Protein AF-D7CQ05-F1 (afdb_monomer_lite)

Radius of gyration: 18.27 Å; chains: 1; bounding box: 46×45×47 Å

Sequence (241 aa):
MRRFGIVLLTTLALLMLLPGAAWAWVDVKEATQGAVLAAAQDGLKVYFVPGARATVSVPQVVSAWSRLPEDIRDKLEGPVSVYLARDDGSLVVDSSVSASVRLQVLGVCSGADTVVLYPGAGVQTFLHELGHMLDHRYGRATSREFLLALVRDKPALSTEPGYVAAAVSYLSGFAPDAGGGDVQVFFSRVMKEEFADAFALYAADRAGIVEALPSTWEEVRAKYAARFEYFDSLFSVGSNS

pLDDT: mean 71.1, std 21.39, range [26.33, 97.25]

Organism: Syntrophothermus lipocalidus (strain DSM 12680 / TGB-C1) (NCBI:txid643648)

Structure (mmCIF, N/CA/C/O backbone):
data_AF-D7CQ05-F1
#
_entry.id   AF-D7CQ05-F1
#
loop_
_atom_site.group_PDB
_atom_site.id
_atom_site.type_symbol
_atom_site.label_atom_id
_atom_site.label_alt_id
_atom_site.label_comp_id
_atom_site.label_asym_id
_atom_site.label_entity_id
_atom_site.label_seq_id
_atom_site.pdbx_PDB_ins_code
_atom_site.Cartn_x
_atom_site.Cartn_y
_atom_site.Cartn_z
_atom_site.occupancy
_atom_site.B_iso_or_equiv
_atom_site.auth_seq_id
_atom_site.auth_comp_id
_atom_site.auth_asym_id
_atom_site.auth_atom_id
_atom_site.pdbx_PDB_model_num
ATOM 1 N N . MET A 1 1 ? 17.134 27.164 1.994 1.00 31.45 1 MET A N 1
ATOM 2 C CA . MET A 1 1 ? 16.814 26.089 2.958 1.00 31.45 1 MET A CA 1
ATOM 3 C C . MET A 1 1 ? 16.459 24.836 2.161 1.00 31.45 1 MET A C 1
ATOM 5 O O . MET A 1 1 ? 15.396 24.795 1.567 1.00 31.45 1 MET A O 1
ATOM 9 N N . ARG A 1 2 ? 17.392 23.887 2.015 1.00 33.22 2 ARG A N 1
ATOM 10 C CA . ARG A 1 2 ? 17.263 22.686 1.161 1.00 33.22 2 ARG A CA 1
ATOM 11 C C . ARG A 1 2 ? 17.851 21.482 1.900 1.00 33.22 2 ARG A C 1
ATOM 13 O O . ARG A 1 2 ? 19.032 21.224 1.716 1.00 33.22 2 ARG A O 1
ATOM 20 N N . ARG A 1 3 ? 17.100 20.802 2.774 1.00 29.61 3 ARG A N 1
ATOM 21 C CA . ARG A 1 3 ? 17.542 19.552 3.436 1.00 29.61 3 ARG A CA 1
ATOM 22 C C . ARG A 1 3 ? 16.363 18.723 3.967 1.00 29.61 3 ARG A C 1
ATOM 24 O O . ARG A 1 3 ? 16.255 18.590 5.170 1.00 29.61 3 ARG A O 1
ATOM 31 N N . PHE A 1 4 ? 15.485 18.188 3.113 1.00 29.88 4 PHE A N 1
ATOM 32 C CA . PHE A 1 4 ? 14.541 17.126 3.538 1.00 29.88 4 PHE A CA 1
ATOM 33 C C . PHE A 1 4 ? 14.175 16.092 2.448 1.00 29.88 4 PHE A C 1
ATOM 35 O O . PHE A 1 4 ? 13.444 15.157 2.732 1.00 29.88 4 PHE A O 1
ATOM 42 N N . GLY A 1 5 ? 14.723 16.180 1.227 1.00 26.33 5 GLY A N 1
ATOM 43 C CA . GLY A 1 5 ? 14.359 15.281 0.113 1.00 26.33 5 GLY A CA 1
ATOM 44 C C . GLY A 1 5 ? 15.294 14.089 -0.150 1.00 26.33 5 GLY A C 1
ATOM 45 O O . GLY A 1 5 ? 15.112 13.398 -1.140 1.00 26.33 5 GLY A O 1
ATOM 46 N N . ILE A 1 6 ? 16.316 13.854 0.682 1.00 29.22 6 ILE A N 1
ATOM 47 C CA . ILE A 1 6 ? 17.357 12.825 0.449 1.00 29.22 6 ILE A CA 1
ATOM 48 C C . ILE A 1 6 ? 17.549 11.988 1.719 1.00 29.22 6 ILE A C 1
ATOM 50 O O . ILE A 1 6 ? 18.654 11.872 2.240 1.00 29.22 6 ILE A O 1
ATOM 54 N N . VAL A 1 7 ? 16.455 11.486 2.289 1.00 28.36 7 VAL A N 1
ATOM 55 C CA . VAL A 1 7 ? 16.529 10.559 3.433 1.00 28.36 7 VAL A CA 1
ATOM 56 C C . VAL A 1 7 ? 16.035 9.170 3.032 1.00 28.36 7 VAL A C 1
ATOM 58 O O . VAL A 1 7 ? 16.641 8.186 3.427 1.00 28.36 7 VAL A O 1
ATOM 61 N N . LEU A 1 8 ? 15.037 9.050 2.151 1.00 33.88 8 LEU A N 1
ATOM 62 C CA . LEU A 1 8 ? 14.507 7.732 1.775 1.00 33.88 8 LEU A CA 1
ATOM 63 C C . LEU A 1 8 ? 15.468 6.909 0.886 1.00 33.88 8 LEU A C 1
ATOM 65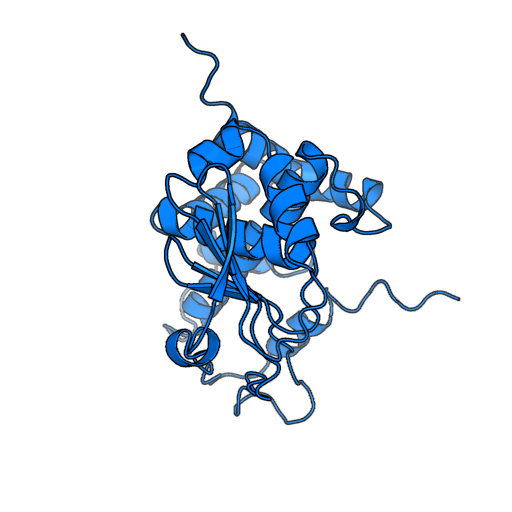 O O . LEU A 1 8 ? 15.568 5.698 1.039 1.00 33.88 8 LEU A O 1
ATOM 69 N N . LEU A 1 9 ? 16.244 7.565 0.012 1.00 30.50 9 LEU A N 1
ATOM 70 C CA . LEU A 1 9 ? 17.183 6.899 -0.911 1.00 30.50 9 LEU A CA 1
ATOM 71 C C . LEU A 1 9 ? 18.548 6.553 -0.285 1.00 30.50 9 LEU A C 1
ATOM 73 O O . LEU A 1 9 ? 19.247 5.670 -0.775 1.00 30.50 9 LEU A O 1
ATOM 77 N N . THR A 1 10 ? 18.942 7.227 0.796 1.00 31.38 10 THR A N 1
ATOM 78 C CA . THR A 1 10 ? 20.250 7.059 1.456 1.00 31.38 10 THR A CA 1
ATOM 79 C C . THR A 1 10 ? 20.216 6.065 2.611 1.00 31.38 10 THR A C 1
ATOM 81 O O . THR A 1 10 ? 21.222 5.397 2.844 1.00 31.38 10 THR A O 1
ATOM 84 N N . THR A 1 11 ? 19.083 5.899 3.301 1.00 36.53 11 THR A N 1
ATOM 85 C CA . THR A 1 11 ? 18.985 4.961 4.435 1.00 36.53 11 THR A CA 1
ATOM 86 C C . THR A 1 11 ? 19.146 3.506 4.000 1.00 36.53 11 THR A C 1
ATOM 88 O O . THR A 1 11 ? 19.738 2.707 4.720 1.00 36.53 11 THR A O 1
ATOM 91 N N . LEU A 1 12 ? 18.709 3.166 2.788 1.00 38.41 12 LEU A N 1
ATOM 92 C CA . LEU A 1 12 ? 18.838 1.807 2.274 1.00 38.41 12 LEU A CA 1
ATOM 93 C C . LEU A 1 12 ? 20.284 1.498 1.832 1.00 38.41 12 LEU A C 1
ATOM 95 O O . LEU A 1 12 ? 20.750 0.376 2.005 1.00 38.41 12 LEU A O 1
ATOM 99 N N . ALA A 1 13 ? 21.034 2.487 1.315 1.00 34.72 13 ALA A N 1
ATOM 100 C CA . ALA A 1 13 ? 22.416 2.287 0.842 1.00 34.72 13 ALA A CA 1
ATOM 101 C C . ALA A 1 13 ? 23.395 1.908 1.970 1.00 34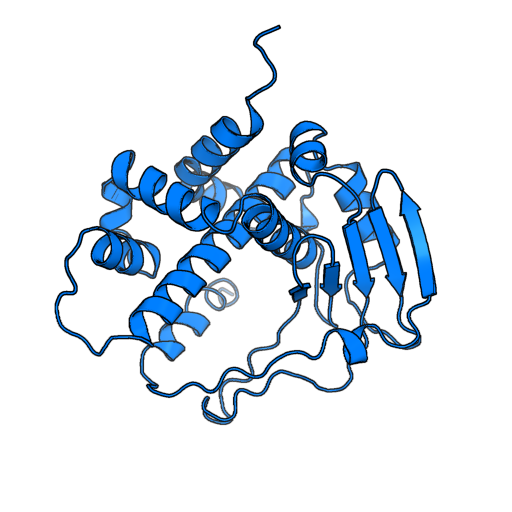.72 13 ALA A C 1
ATOM 103 O O . ALA A 1 13 ? 24.451 1.335 1.709 1.00 34.72 13 ALA A O 1
ATOM 104 N N . LEU A 1 14 ? 23.034 2.176 3.229 1.00 35.06 14 LEU A N 1
ATOM 105 C CA . LEU A 1 14 ? 23.842 1.821 4.396 1.00 35.06 14 LEU A CA 1
ATOM 106 C C . LEU A 1 14 ? 23.707 0.342 4.818 1.00 35.06 14 LEU A C 1
ATOM 108 O O . LEU A 1 14 ? 24.555 -0.149 5.558 1.00 35.06 14 LEU A O 1
ATOM 112 N N . LEU A 1 15 ? 22.693 -0.384 4.325 1.00 39.34 15 LEU A N 1
ATOM 113 C CA . LEU A 1 15 ? 22.514 -1.829 4.557 1.00 39.34 15 LEU A CA 1
ATOM 114 C C . LEU A 1 15 ? 23.465 -2.699 3.714 1.00 39.34 15 LEU A C 1
ATOM 116 O O . LEU A 1 15 ? 23.542 -3.906 3.923 1.00 39.34 15 LEU A O 1
ATOM 120 N N . MET A 1 16 ? 24.220 -2.101 2.785 1.00 39.62 16 MET A N 1
ATOM 121 C CA . MET A 1 16 ? 25.076 -2.801 1.816 1.00 39.62 16 MET A CA 1
ATOM 122 C C . MET A 1 16 ? 26.349 -3.449 2.402 1.00 39.62 16 MET A C 1
ATOM 124 O O . MET A 1 16 ? 27.140 -4.002 1.643 1.00 39.62 16 MET A O 1
ATOM 128 N N . LEU A 1 17 ? 26.589 -3.377 3.719 1.00 38.53 17 LEU A N 1
ATOM 129 C CA . LEU A 1 17 ? 27.875 -3.767 4.324 1.00 38.53 17 LEU A CA 1
ATOM 130 C C . LEU A 1 17 ? 27.796 -4.784 5.474 1.00 38.53 17 LEU A C 1
ATOM 132 O O . LEU A 1 17 ? 28.837 -5.104 6.045 1.00 38.53 17 LEU A O 1
ATOM 136 N N . LEU A 1 18 ? 26.617 -5.310 5.825 1.00 36.84 18 LEU A N 1
ATOM 137 C CA . LEU A 1 18 ? 26.485 -6.219 6.972 1.00 36.84 18 LEU A CA 1
ATOM 138 C C . LEU A 1 18 ? 25.944 -7.596 6.551 1.00 36.84 18 LEU A C 1
ATOM 140 O O . LEU A 1 18 ? 24.733 -7.765 6.413 1.00 36.84 18 LEU A O 1
ATOM 144 N N . PRO A 1 19 ? 26.820 -8.597 6.342 1.00 32.72 19 PRO A N 1
ATOM 145 C CA . PRO A 1 19 ? 26.396 -9.986 6.226 1.00 32.72 19 PRO A CA 1
ATOM 146 C C . PRO A 1 19 ? 25.923 -10.496 7.598 1.00 32.72 19 PRO A C 1
ATOM 148 O O . PRO A 1 19 ? 26.611 -10.302 8.601 1.00 32.72 19 PRO A O 1
ATOM 151 N N . GLY A 1 20 ? 24.763 -11.159 7.641 1.00 37.62 20 GLY A N 1
ATOM 152 C CA . GLY A 1 20 ? 24.236 -11.800 8.856 1.00 37.62 20 GLY A CA 1
ATOM 153 C C . GLY A 1 20 ? 23.057 -11.101 9.538 1.00 37.62 20 GLY A C 1
ATOM 154 O O . GLY A 1 20 ? 22.885 -11.263 10.746 1.00 37.62 20 GLY A O 1
ATOM 155 N N . ALA A 1 21 ? 22.238 -10.345 8.800 1.00 40.88 21 ALA A N 1
ATOM 156 C CA . ALA A 1 21 ? 21.078 -9.695 9.392 1.00 40.88 21 ALA A CA 1
ATOM 157 C C . ALA A 1 21 ? 19.989 -10.686 9.829 1.00 40.88 21 ALA A C 1
ATOM 159 O O . ALA A 1 21 ? 19.272 -11.259 9.010 1.00 40.88 21 ALA A O 1
ATOM 160 N N . ALA A 1 22 ? 19.888 -10.913 11.141 1.00 36.50 22 ALA A N 1
ATOM 161 C CA . ALA A 1 22 ? 18.809 -1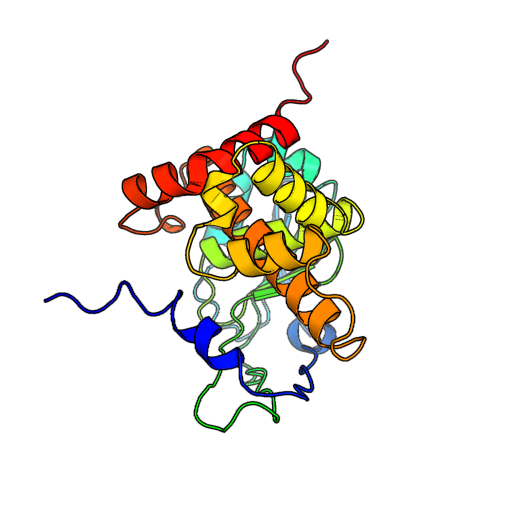1.671 11.754 1.00 36.50 22 ALA A CA 1
ATOM 162 C C . ALA A 1 22 ? 17.565 -10.776 11.830 1.00 36.50 22 ALA A C 1
ATOM 164 O O . ALA A 1 22 ? 17.391 -9.981 12.750 1.00 36.50 22 ALA A O 1
ATOM 165 N N . TRP A 1 23 ? 16.708 -10.905 10.824 1.00 46.56 23 TRP A N 1
ATOM 166 C CA . TRP A 1 23 ? 15.486 -10.125 10.685 1.00 46.56 23 TRP A CA 1
ATOM 167 C C . TRP A 1 23 ? 14.525 -10.401 11.847 1.00 46.56 23 TRP A C 1
ATOM 169 O O . TRP A 1 23 ? 14.111 -11.546 12.053 1.00 46.56 23 TRP A O 1
ATOM 179 N N . ALA A 1 24 ? 14.159 -9.367 12.608 1.00 41.88 24 ALA A N 1
ATOM 180 C CA . ALA A 1 24 ? 13.160 -9.528 13.656 1.00 41.88 24 ALA A CA 1
ATOM 181 C C . ALA A 1 24 ? 11.775 -9.717 13.026 1.00 41.88 24 ALA A C 1
ATOM 183 O O . ALA A 1 24 ? 11.359 -8.966 12.141 1.00 41.88 24 ALA A O 1
ATOM 184 N N . TRP A 1 25 ? 11.072 -10.746 13.487 1.00 44.88 25 TRP A N 1
ATOM 185 C CA . TRP A 1 25 ? 9.700 -11.020 13.096 1.00 44.88 25 TRP A CA 1
ATOM 186 C C . TRP A 1 25 ? 8.780 -10.140 13.934 1.00 44.88 25 TRP A C 1
ATOM 188 O O . TRP A 1 25 ? 8.833 -10.180 15.161 1.00 44.88 25 TRP A O 1
ATOM 198 N N . VAL A 1 26 ? 7.941 -9.350 13.272 1.00 55.34 26 VAL A N 1
ATOM 199 C CA . VAL A 1 26 ? 6.813 -8.697 13.931 1.00 55.34 26 VAL A CA 1
ATOM 200 C C . VAL A 1 26 ? 5.790 -9.777 14.268 1.00 55.34 26 VAL A C 1
ATOM 202 O O . VAL A 1 26 ? 5.267 -10.431 13.361 1.00 55.34 26 VAL A O 1
ATOM 205 N N . ASP A 1 27 ? 5.497 -9.976 15.555 1.00 64.19 27 ASP A N 1
ATOM 206 C CA . ASP A 1 27 ? 4.402 -10.857 15.953 1.00 64.19 27 ASP A CA 1
ATOM 207 C C . ASP A 1 27 ? 3.065 -10.136 15.735 1.00 64.19 27 ASP A C 1
ATOM 209 O O . ASP A 1 27 ? 2.554 -9.396 16.577 1.00 64.19 27 ASP A O 1
ATOM 213 N N . VAL A 1 28 ? 2.482 -10.364 14.559 1.00 69.62 28 VAL A N 1
ATOM 214 C CA . VAL A 1 28 ? 1.170 -9.834 14.161 1.00 69.62 28 VAL A CA 1
ATOM 215 C C . VAL A 1 28 ? 0.092 -10.211 15.180 1.00 69.62 28 VAL A C 1
ATOM 217 O O . VAL A 1 28 ? -0.866 -9.462 15.373 1.00 69.62 28 VAL A O 1
ATOM 220 N N . LYS A 1 29 ? 0.232 -11.344 15.878 1.00 71.00 29 LYS A N 1
ATOM 221 C CA . LYS A 1 29 ? -0.727 -11.765 16.902 1.00 71.00 29 LYS A CA 1
ATOM 222 C C . LYS A 1 29 ? -0.713 -10.825 18.105 1.00 71.00 29 LYS A C 1
ATOM 224 O O . LYS A 1 29 ? -1.779 -10.510 18.628 1.00 71.00 29 LYS A O 1
ATOM 229 N N . GLU A 1 30 ? 0.463 -10.370 18.524 1.00 71.25 30 GLU A N 1
ATOM 230 C CA . GLU A 1 30 ? 0.613 -9.398 19.609 1.00 71.25 30 GLU A CA 1
ATOM 231 C C . GLU A 1 30 ? 0.130 -8.012 19.160 1.00 71.25 30 GLU A C 1
ATOM 233 O O . GLU A 1 30 ? -0.704 -7.397 19.828 1.00 71.25 30 GLU A O 1
ATOM 238 N N . ALA A 1 31 ? 0.530 -7.581 17.959 1.00 71.25 31 ALA A N 1
ATOM 239 C CA . ALA A 1 31 ? 0.159 -6.278 17.401 1.00 71.25 31 ALA A CA 1
ATOM 240 C C . ALA A 1 31 ? -1.356 -6.103 17.162 1.00 71.25 31 ALA A C 1
ATOM 242 O O . ALA A 1 31 ? -1.850 -4.976 17.088 1.00 71.25 31 ALA A O 1
ATOM 243 N N . THR A 1 32 ? -2.105 -7.204 17.048 1.00 79.62 32 THR A N 1
ATOM 244 C CA . THR A 1 32 ? -3.562 -7.213 16.819 1.00 79.62 32 THR A CA 1
ATOM 245 C C . THR A 1 32 ? -4.374 -7.607 18.057 1.00 79.62 32 THR A C 1
ATOM 247 O O . THR A 1 32 ? -5.611 -7.622 18.019 1.00 79.62 32 THR A O 1
ATOM 250 N N . GLN A 1 33 ? -3.717 -7.903 19.181 1.00 82.75 33 GLN A N 1
ATOM 251 C CA . GLN A 1 33 ? -4.392 -8.379 20.382 1.00 82.75 33 GLN A CA 1
ATOM 252 C C . GLN A 1 33 ? -5.327 -7.312 20.968 1.00 82.75 33 GLN A C 1
ATOM 254 O O . GLN A 1 33 ? -4.943 -6.175 21.235 1.00 82.75 33 GLN A O 1
ATOM 259 N N . GLY A 1 34 ? -6.583 -7.700 21.210 1.00 84.62 34 GLY A N 1
ATOM 260 C CA . GLY A 1 34 ? -7.594 -6.805 21.781 1.00 84.62 34 GLY A CA 1
ATOM 261 C C . GLY A 1 34 ? -8.103 -5.733 20.813 1.00 84.62 34 GLY A C 1
ATOM 262 O O . GLY A 1 34 ? -8.728 -4.770 21.258 1.00 84.62 34 GLY A O 1
ATOM 263 N N . ALA A 1 35 ? -7.846 -5.878 19.510 1.00 90.25 35 ALA A N 1
ATOM 264 C CA . ALA A 1 35 ? -8.356 -4.964 18.502 1.00 90.25 35 ALA A CA 1
ATOM 265 C C . ALA A 1 35 ? -9.894 -4.976 18.445 1.00 90.25 35 ALA A C 1
ATOM 267 O O . ALA A 1 35 ? -10.537 -6.026 18.506 1.00 90.25 35 ALA A O 1
ATOM 268 N N . VAL A 1 36 ? -10.483 -3.792 18.293 1.00 93.50 36 VAL A N 1
ATOM 269 C CA . VAL A 1 36 ? -11.932 -3.585 18.196 1.00 93.50 36 VAL A CA 1
ATOM 270 C C . VAL A 1 36 ? -12.264 -3.107 16.790 1.00 93.50 36 VAL A C 1
ATOM 272 O O . VAL A 1 36 ? -11.584 -2.231 16.260 1.00 93.50 36 VAL A O 1
ATOM 275 N N . LEU A 1 37 ? -13.307 -3.671 16.177 1.00 96.19 37 LEU A N 1
ATOM 276 C CA . LEU A 1 37 ? -13.776 -3.221 14.867 1.00 96.19 37 LEU A CA 1
ATOM 277 C C . LEU A 1 37 ? -14.279 -1.775 14.972 1.00 96.19 37 LEU A C 1
ATOM 279 O O . LEU A 1 37 ? -15.216 -1.496 15.717 1.00 96.19 37 LEU A O 1
ATOM 283 N N . ALA A 1 38 ? -13.654 -0.872 14.224 1.00 94.12 38 ALA A N 1
ATOM 284 C CA . ALA A 1 38 ? -13.978 0.550 14.212 1.00 94.12 38 ALA A CA 1
ATOM 285 C C . ALA A 1 38 ? -14.785 0.953 12.970 1.00 94.12 38 ALA A C 1
ATOM 287 O O . ALA A 1 38 ? -15.638 1.833 13.054 1.00 94.12 38 ALA A O 1
ATOM 288 N N . ALA A 1 39 ? -14.532 0.310 11.827 1.00 96.00 39 ALA A N 1
ATOM 289 C CA . ALA A 1 39 ? -15.282 0.523 10.593 1.00 96.00 39 ALA A CA 1
ATOM 290 C C . ALA A 1 39 ? -15.279 -0.736 9.718 1.00 96.00 39 ALA A C 1
ATOM 292 O O . ALA A 1 39 ? -14.338 -1.5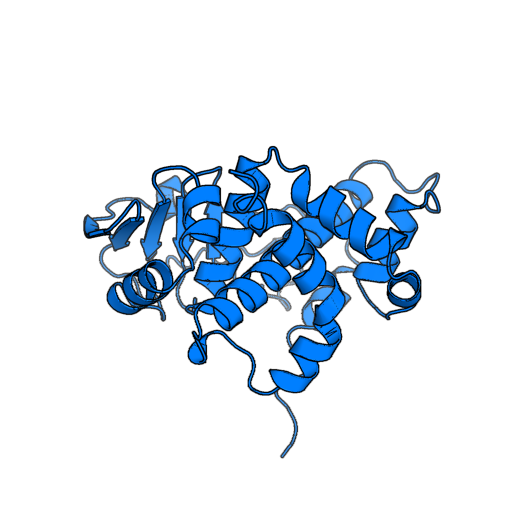28 9.759 1.00 96.00 39 ALA A O 1
ATOM 293 N N . ALA A 1 40 ? -16.314 -0.897 8.897 1.00 95.50 40 ALA A N 1
ATOM 294 C CA . ALA A 1 40 ? -16.360 -1.896 7.837 1.00 95.50 40 ALA A CA 1
ATOM 295 C C . ALA A 1 40 ? -17.073 -1.307 6.616 1.00 95.50 40 ALA A C 1
ATOM 297 O O . ALA A 1 40 ? -18.149 -0.728 6.766 1.00 95.50 40 ALA A O 1
ATOM 298 N N . GLN A 1 41 ? -16.473 -1.435 5.435 1.00 92.31 41 GLN A N 1
ATOM 299 C CA . GLN A 1 41 ? -17.012 -0.899 4.187 1.00 92.31 41 GLN A CA 1
ATOM 300 C C . GLN A 1 41 ? -16.432 -1.654 2.986 1.00 92.31 41 GLN A C 1
ATOM 302 O O . GLN A 1 41 ? -15.219 -1.750 2.874 1.00 92.31 41 GLN A O 1
ATOM 307 N N . ASP A 1 42 ? -17.281 -2.137 2.075 1.00 89.31 42 ASP A N 1
ATOM 308 C CA . ASP A 1 42 ? -16.891 -2.630 0.740 1.00 89.31 42 ASP A CA 1
ATOM 309 C C . ASP A 1 42 ? -15.643 -3.536 0.741 1.00 89.31 42 ASP A C 1
ATOM 311 O O . ASP A 1 42 ? -14.639 -3.249 0.093 1.00 89.31 42 ASP A O 1
ATOM 315 N N . GLY A 1 43 ? -15.671 -4.601 1.550 1.00 90.38 43 GLY A N 1
ATOM 316 C CA . GLY A 1 43 ? -14.556 -5.551 1.683 1.00 90.38 43 GLY A CA 1
ATOM 317 C C . GLY A 1 43 ? -13.442 -5.128 2.651 1.00 90.38 43 GLY A C 1
ATOM 318 O O . GLY A 1 43 ? -12.669 -5.979 3.080 1.00 90.38 43 GLY A O 1
ATOM 319 N N . LEU A 1 44 ? -13.398 -3.870 3.089 1.00 96.12 44 LEU A N 1
ATOM 320 C CA . LEU A 1 44 ? -12.485 -3.384 4.123 1.00 96.12 44 LEU A CA 1
ATOM 321 C C . LEU A 1 44 ? -13.081 -3.566 5.524 1.00 96.12 44 LEU A C 1
ATOM 323 O O . LEU A 1 44 ? -14.239 -3.231 5.780 1.00 96.12 44 LEU A O 1
ATOM 327 N N . LYS A 1 45 ? -12.253 -4.008 6.468 1.00 97.25 45 LYS A N 1
ATOM 328 C CA . LYS A 1 45 ? -12.492 -3.937 7.912 1.00 97.25 45 LYS A CA 1
ATOM 329 C C . LYS A 1 45 ? -11.331 -3.202 8.561 1.00 97.25 45 LYS A C 1
ATOM 331 O O . LYS A 1 45 ? -10.184 -3.603 8.407 1.00 97.25 45 LYS A O 1
ATOM 336 N N . VAL A 1 46 ? -11.622 -2.142 9.306 1.00 96.31 46 VAL A N 1
ATOM 337 C CA . VAL A 1 46 ? -10.614 -1.385 10.052 1.00 96.31 46 VAL A CA 1
ATOM 338 C C . VAL A 1 46 ? -10.818 -1.626 11.535 1.00 96.31 46 VAL A C 1
ATOM 340 O O . VAL A 1 46 ? -11.882 -1.348 12.092 1.00 96.31 46 VAL A O 1
ATOM 343 N N . TYR A 1 47 ? -9.775 -2.127 12.171 1.00 94.44 47 TYR A N 1
ATOM 344 C CA . TYR A 1 47 ? -9.694 -2.400 13.586 1.00 94.44 47 TYR A CA 1
ATOM 345 C C . TYR A 1 47 ? -8.788 -1.375 14.261 1.00 94.44 47 TYR A C 1
ATOM 347 O O . TYR A 1 47 ? -7.778 -0.940 13.709 1.00 94.44 47 TYR A O 1
ATOM 355 N N . PHE A 1 48 ? -9.137 -1.010 15.484 1.00 89.94 48 PHE A N 1
ATOM 356 C CA . PHE A 1 48 ? -8.343 -0.138 16.333 1.00 89.94 48 PHE A CA 1
ATOM 357 C C . PHE A 1 48 ? -7.949 -0.890 17.598 1.00 89.94 48 PHE A C 1
ATOM 359 O O . PHE A 1 48 ? -8.810 -1.449 18.283 1.00 89.94 48 PHE A O 1
ATOM 366 N N . VAL A 1 49 ? -6.660 -0.895 17.929 1.00 85.12 49 VAL A N 1
ATOM 367 C CA . VAL A 1 49 ? -6.183 -1.436 19.203 1.00 85.12 49 VAL A CA 1
ATOM 368 C C . VAL A 1 49 ? -6.278 -0.338 20.269 1.00 85.12 49 VAL A C 1
ATOM 370 O O . VAL A 1 49 ? -5.696 0.733 20.086 1.00 85.12 49 VAL A O 1
ATOM 373 N N . PRO A 1 50 ? -6.984 -0.551 21.397 1.00 82.12 50 PRO A N 1
ATOM 374 C CA . PRO A 1 50 ? -7.101 0.453 22.451 1.00 82.12 50 PRO A CA 1
ATOM 375 C C . PRO A 1 50 ? -5.742 1.005 22.905 1.00 82.12 50 PRO A C 1
ATOM 377 O O . PRO A 1 50 ? -4.856 0.261 23.321 1.00 82.12 50 PRO A O 1
ATOM 380 N N . GLY A 1 51 ? -5.584 2.330 22.839 1.00 74.44 51 GLY A N 1
ATOM 381 C CA . GLY A 1 51 ? -4.321 3.011 23.142 1.00 74.44 51 GLY A CA 1
ATOM 382 C C . GLY A 1 51 ? -3.367 3.149 21.952 1.00 74.44 51 GLY A C 1
ATOM 383 O O . GLY A 1 51 ? -2.216 3.539 22.160 1.00 74.44 51 GLY A O 1
ATOM 384 N N . ALA A 1 52 ? -3.815 2.841 20.731 1.00 73.56 52 ALA A N 1
ATOM 385 C CA . ALA A 1 52 ? -3.049 3.091 19.520 1.00 73.56 52 ALA A CA 1
ATOM 386 C C . ALA A 1 52 ? -2.823 4.588 19.278 1.00 73.56 52 ALA A C 1
ATOM 388 O O . ALA A 1 52 ? -3.666 5.432 19.589 1.00 73.56 52 ALA A O 1
ATOM 389 N N . ARG A 1 53 ? -1.648 4.904 18.723 1.00 71.38 53 ARG A N 1
ATOM 390 C CA . ARG A 1 53 ? -1.211 6.262 18.358 1.00 71.38 53 ARG A CA 1
ATOM 391 C C . ARG A 1 53 ? -0.834 6.334 16.877 1.00 71.38 53 ARG A C 1
ATOM 393 O O . ARG A 1 53 ? 0.120 7.015 16.509 1.00 71.38 53 ARG A O 1
ATOM 400 N N . ALA A 1 54 ? -1.557 5.588 16.043 1.00 66.44 54 ALA A N 1
ATOM 401 C CA . ALA A 1 54 ? -1.406 5.654 14.596 1.00 66.44 54 ALA A CA 1
ATOM 402 C C . ALA A 1 54 ? -1.611 7.100 14.113 1.00 66.44 54 ALA A C 1
ATOM 404 O O . ALA A 1 54 ? -2.512 7.800 14.580 1.00 66.44 54 ALA A O 1
ATOM 405 N N . THR A 1 55 ? -0.747 7.555 13.205 1.00 77.00 55 THR A N 1
ATOM 406 C CA . THR A 1 55 ? -0.858 8.894 12.606 1.00 77.00 55 THR A CA 1
ATOM 407 C C . THR A 1 55 ? -2.009 8.938 11.608 1.00 77.00 55 THR A C 1
ATOM 409 O O . THR A 1 55 ? -2.734 9.929 11.544 1.00 77.00 55 THR A O 1
ATOM 412 N N . VAL A 1 56 ? -2.217 7.846 10.873 1.00 84.00 56 VAL A N 1
ATOM 413 C CA . VAL A 1 56 ? -3.411 7.625 10.066 1.00 84.00 56 VAL A CA 1
ATOM 414 C C . VAL A 1 56 ? -4.598 7.237 10.951 1.00 84.00 56 VAL A C 1
ATOM 416 O O . VAL A 1 56 ? -4.511 6.376 11.827 1.00 84.00 56 VAL A O 1
ATOM 419 N N . SER A 1 57 ? -5.730 7.890 10.715 1.00 90.69 57 SER A N 1
ATOM 420 C CA . SER A 1 57 ? -6.990 7.642 11.415 1.00 90.69 57 SER A CA 1
ATOM 421 C C . SER A 1 57 ? -7.890 6.665 10.652 1.00 90.69 57 SER A C 1
ATOM 423 O O . SER A 1 57 ? -7.767 6.506 9.437 1.00 90.69 57 SER A O 1
ATOM 425 N N . VAL A 1 58 ? -8.855 6.052 11.349 1.00 92.50 58 VAL A N 1
ATOM 426 C CA . VAL A 1 58 ? -9.865 5.174 10.724 1.00 92.50 58 VAL A CA 1
ATOM 427 C C . VAL A 1 58 ? -10.567 5.860 9.539 1.00 92.50 58 VAL A C 1
ATOM 429 O O . VAL A 1 58 ? -10.600 5.256 8.467 1.00 92.50 58 VAL A O 1
ATOM 432 N N . PRO A 1 59 ? -11.049 7.121 9.642 1.00 94.94 59 PRO A N 1
ATOM 433 C CA . PRO A 1 59 ? -11.654 7.805 8.498 1.00 94.94 59 PRO A CA 1
ATOM 434 C C . PRO A 1 59 ? -10.705 7.998 7.312 1.00 94.94 59 PRO A C 1
ATOM 436 O O . PRO A 1 59 ? -11.153 7.945 6.173 1.00 94.94 59 PRO A O 1
ATOM 439 N N . GLN A 1 60 ? -9.405 8.201 7.548 1.00 94.69 60 GLN A N 1
ATOM 440 C CA . GLN A 1 60 ? -8.428 8.338 6.463 1.00 94.69 60 GLN A CA 1
ATOM 441 C C . GLN A 1 60 ? -8.201 7.014 5.729 1.00 94.69 60 GLN A C 1
ATOM 443 O O . GLN A 1 60 ? -8.161 7.021 4.503 1.00 94.69 60 GLN A O 1
ATOM 448 N N . VAL A 1 61 ? -8.118 5.886 6.447 1.00 95.50 61 VAL A N 1
ATOM 449 C CA . VAL A 1 61 ? -8.020 4.552 5.822 1.00 95.50 61 VAL A CA 1
ATOM 450 C C . VAL A 1 61 ? -9.271 4.253 4.995 1.00 95.50 61 VAL A C 1
ATOM 452 O O . VAL A 1 61 ? -9.166 3.869 3.833 1.00 95.50 61 VAL A O 1
ATOM 455 N N . VAL A 1 62 ? -10.458 4.482 5.568 1.00 96.44 62 VAL A N 1
ATOM 456 C CA . VAL A 1 62 ? -11.739 4.258 4.877 1.00 96.44 62 VAL A CA 1
ATOM 457 C C . VAL A 1 62 ? -11.870 5.166 3.651 1.00 96.44 62 VAL A C 1
ATOM 459 O O . VAL A 1 62 ? -12.232 4.696 2.575 1.00 96.44 62 VAL A O 1
ATOM 462 N N . SER A 1 63 ? -11.518 6.449 3.781 1.00 96.19 63 SER A N 1
ATOM 463 C CA . SER A 1 63 ? -11.514 7.400 2.666 1.00 96.19 63 SER A CA 1
ATOM 464 C C . SER A 1 63 ? -10.575 6.940 1.551 1.00 96.19 63 SER A C 1
ATOM 466 O O . SER A 1 63 ? -11.010 6.818 0.407 1.00 96.19 63 SER A O 1
ATOM 468 N N . ALA A 1 64 ? -9.327 6.594 1.880 1.00 96.12 64 ALA A N 1
ATOM 469 C CA . ALA A 1 64 ? -8.356 6.104 0.907 1.00 96.12 64 ALA A CA 1
ATOM 470 C C . ALA A 1 64 ? -8.872 4.861 0.166 1.00 96.12 64 ALA A C 1
ATOM 472 O O . ALA A 1 64 ? -8.868 4.846 -1.062 1.00 96.12 64 ALA A O 1
ATOM 473 N N . TRP A 1 65 ? -9.406 3.872 0.890 1.00 96.25 65 TRP A N 1
ATOM 474 C CA . TRP A 1 65 ? -10.002 2.667 0.304 1.00 96.25 65 TRP A CA 1
ATOM 475 C C . TRP A 1 65 ? -11.178 2.970 -0.629 1.00 96.25 65 TRP A C 1
ATOM 477 O O . TRP A 1 65 ? -11.233 2.475 -1.754 1.00 96.25 65 TRP A O 1
ATOM 487 N N . SER A 1 66 ? -12.109 3.823 -0.195 1.00 95.19 66 SER A N 1
ATOM 488 C CA . SER A 1 66 ? -13.300 4.177 -0.981 1.00 95.19 66 SER A CA 1
ATOM 489 C C . SER A 1 66 ? -12.964 4.898 -2.291 1.00 95.19 66 SER A C 1
ATOM 491 O O . SER A 1 66 ? -13.706 4.797 -3.268 1.00 95.19 66 SER A O 1
ATOM 493 N N . ARG A 1 67 ? -11.819 5.586 -2.329 1.00 96.38 67 ARG A N 1
ATOM 494 C CA . ARG A 1 67 ? -11.330 6.320 -3.498 1.00 96.38 67 ARG A CA 1
ATOM 495 C C . ARG A 1 67 ? -10.512 5.468 -4.458 1.00 96.38 67 ARG A C 1
ATOM 497 O O . ARG A 1 67 ? -10.290 5.911 -5.582 1.00 96.38 67 ARG A O 1
ATOM 504 N N . LEU A 1 68 ? -10.058 4.285 -4.036 1.00 94.81 68 LEU A N 1
ATOM 505 C CA . LEU A 1 68 ? -9.372 3.373 -4.942 1.00 94.81 68 LEU A CA 1
ATOM 506 C C . LEU A 1 68 ? -10.293 3.029 -6.122 1.00 94.81 68 LEU A C 1
ATOM 508 O O . LEU A 1 68 ? -11.468 2.721 -5.904 1.00 94.81 68 LEU A O 1
ATOM 512 N N . PRO A 1 69 ? -9.780 3.078 -7.359 1.00 93.00 69 PRO A N 1
ATOM 513 C CA . PRO A 1 69 ? -10.462 2.516 -8.514 1.00 93.00 69 PRO A CA 1
ATOM 514 C C . PRO A 1 69 ? -10.976 1.087 -8.263 1.00 93.00 69 PRO A C 1
ATOM 516 O O . PRO A 1 69 ? -10.352 0.305 -7.542 1.00 93.00 69 PRO A O 1
ATOM 519 N N . GLU A 1 70 ? -12.135 0.762 -8.840 1.00 89.88 70 GLU A N 1
ATOM 520 C CA . GLU A 1 70 ? -12.789 -0.542 -8.665 1.00 89.88 70 GLU A CA 1
ATOM 521 C C . GLU A 1 70 ? -11.919 -1.691 -9.183 1.00 89.88 70 GLU A C 1
ATOM 523 O O . GLU A 1 70 ? -11.721 -2.658 -8.460 1.00 89.88 70 GLU A O 1
ATOM 528 N N . ASP A 1 71 ? -11.278 -1.519 -10.343 1.00 89.50 71 ASP A N 1
ATOM 529 C CA . ASP A 1 71 ? -10.304 -2.461 -10.912 1.00 89.50 71 ASP A CA 1
ATOM 530 C C . ASP A 1 71 ? -9.175 -2.817 -9.923 1.00 89.50 71 ASP A C 1
ATOM 532 O O . ASP A 1 71 ? -8.822 -3.986 -9.774 1.00 89.50 71 ASP A O 1
ATOM 536 N N . ILE A 1 72 ? -8.638 -1.837 -9.189 1.00 90.94 72 ILE A N 1
ATOM 537 C CA . ILE A 1 72 ? -7.622 -2.067 -8.151 1.00 90.94 72 ILE A CA 1
ATOM 538 C C . ILE A 1 72 ? -8.214 -2.830 -6.960 1.00 90.94 72 ILE A C 1
ATOM 540 O O . ILE A 1 72 ? -7.588 -3.775 -6.472 1.00 90.94 72 ILE A O 1
ATOM 544 N N . ARG A 1 73 ? -9.401 -2.441 -6.477 1.00 90.25 73 ARG A N 1
ATOM 545 C CA . ARG A 1 73 ? -10.052 -3.120 -5.342 1.00 90.25 73 ARG A CA 1
ATOM 546 C C . ARG A 1 73 ? -10.430 -4.559 -5.671 1.00 90.25 73 ARG A C 1
ATOM 548 O O . ARG A 1 73 ? -10.223 -5.431 -4.832 1.00 90.25 73 ARG A O 1
ATOM 555 N N . ASP A 1 74 ? -10.899 -4.815 -6.884 1.00 88.12 74 ASP A N 1
ATOM 556 C CA . ASP A 1 74 ? -11.256 -6.150 -7.356 1.00 88.12 74 ASP A CA 1
ATOM 557 C C . ASP A 1 74 ? -10.035 -7.067 -7.386 1.00 88.12 74 ASP A C 1
ATOM 559 O O . ASP A 1 74 ? -10.117 -8.219 -6.966 1.00 88.12 74 ASP A O 1
ATOM 563 N N . LYS A 1 75 ? -8.865 -6.551 -7.789 1.00 86.56 75 LYS A N 1
ATOM 564 C CA . LYS A 1 75 ? -7.604 -7.310 -7.729 1.00 86.56 75 LYS A CA 1
ATOM 565 C C . LYS A 1 75 ? -7.095 -7.561 -6.307 1.00 86.56 75 LYS A C 1
ATOM 567 O O . LYS A 1 75 ? -6.295 -8.473 -6.106 1.00 86.56 75 LYS A O 1
ATOM 572 N N . LEU A 1 76 ? -7.561 -6.803 -5.316 1.00 86.75 76 LEU A N 1
ATOM 573 C CA . LEU A 1 76 ? -7.365 -7.084 -3.890 1.00 86.75 76 LEU A CA 1
ATOM 574 C C . LEU A 1 76 ? -8.452 -8.050 -3.351 1.00 86.75 76 LEU A C 1
ATOM 576 O O . LEU A 1 76 ? -8.774 -8.019 -2.167 1.00 86.75 76 LEU A O 1
ATOM 580 N N . GLU A 1 77 ? -8.975 -8.932 -4.218 1.00 72.81 77 GLU A N 1
ATOM 581 C CA . GLU A 1 77 ? -9.924 -10.054 -4.044 1.00 72.81 77 GLU A CA 1
ATOM 582 C C . GLU A 1 77 ? -10.307 -10.479 -2.606 1.00 72.81 77 GLU A C 1
ATOM 584 O O . GLU A 1 77 ? -9.711 -11.374 -2.008 1.00 72.81 77 GLU A O 1
ATOM 589 N N . GLY A 1 78 ? -11.368 -9.933 -2.025 1.00 79.56 78 GLY A N 1
ATOM 590 C CA . GLY A 1 78 ? -11.872 -10.394 -0.722 1.00 79.56 78 GLY A CA 1
ATOM 591 C C . GLY A 1 78 ? -11.432 -9.519 0.452 1.00 79.56 78 GLY A C 1
ATOM 592 O O . GLY A 1 78 ? -11.029 -8.376 0.251 1.00 79.56 78 GLY A O 1
ATOM 593 N N . PRO A 1 79 ? -11.602 -9.986 1.702 1.00 87.38 79 PRO A N 1
ATOM 594 C CA . PRO A 1 79 ? -11.564 -9.092 2.848 1.00 87.38 79 PRO A CA 1
ATOM 595 C C . PRO A 1 79 ? -10.161 -8.531 3.092 1.00 87.38 79 PRO A C 1
ATOM 597 O O . PRO A 1 79 ? -9.188 -9.276 3.158 1.00 87.38 79 PRO A O 1
ATOM 600 N N . VAL A 1 80 ? -10.082 -7.217 3.291 1.00 94.31 80 VAL A N 1
ATOM 601 C CA . VAL A 1 80 ? -8.878 -6.512 3.740 1.00 94.31 80 VAL A CA 1
ATOM 602 C C . VAL A 1 80 ? -9.095 -6.077 5.180 1.00 94.31 80 VAL A C 1
ATOM 604 O O . VAL A 1 80 ? -9.994 -5.291 5.474 1.00 94.31 80 VAL A O 1
ATOM 607 N N . SER A 1 81 ? -8.279 -6.590 6.091 1.00 95.44 81 SER A N 1
ATOM 608 C CA . SER A 1 81 ? -8.305 -6.257 7.512 1.00 95.44 81 SER A CA 1
ATOM 609 C C . SER A 1 81 ? -7.134 -5.342 7.843 1.00 95.44 81 SER A C 1
ATOM 611 O O . SER A 1 81 ? -5.979 -5.741 7.740 1.00 95.44 81 SER A O 1
ATOM 613 N N . VAL A 1 82 ? -7.428 -4.111 8.251 1.00 94.88 82 VAL A N 1
ATOM 614 C CA . VAL A 1 82 ? -6.427 -3.113 8.643 1.00 94.88 82 VAL A CA 1
ATOM 615 C C . VAL A 1 82 ? -6.464 -2.930 10.149 1.00 94.88 82 VAL A C 1
ATOM 617 O O . VAL A 1 82 ? -7.516 -2.628 10.702 1.00 94.88 82 VAL A O 1
ATOM 620 N N . TYR A 1 83 ? -5.324 -3.059 10.815 1.00 92.38 83 TYR A N 1
ATOM 621 C CA . TYR A 1 83 ? -5.183 -2.881 12.254 1.00 92.38 83 TYR A CA 1
ATOM 622 C C . TYR A 1 83 ? -4.365 -1.630 12.546 1.00 92.38 83 TYR A C 1
ATOM 624 O O . TYR A 1 83 ? -3.199 -1.541 12.172 1.00 92.38 83 TYR A O 1
ATOM 632 N N . LEU A 1 84 ? -4.965 -0.668 13.244 1.00 91.62 84 LEU A N 1
ATOM 633 C CA . LEU A 1 84 ? -4.246 0.476 13.798 1.00 91.62 84 LEU A CA 1
ATOM 634 C C . LEU A 1 84 ? -3.648 0.057 15.144 1.00 91.62 84 LEU A C 1
ATOM 636 O O . LEU A 1 84 ? -4.369 -0.044 16.144 1.00 91.62 84 LEU A O 1
ATOM 640 N N . ALA A 1 85 ? -2.350 -0.241 15.139 1.00 83.75 85 ALA A N 1
ATOM 641 C CA . ALA A 1 85 ? -1.633 -0.837 16.260 1.00 83.75 85 ALA A CA 1
ATOM 642 C C . ALA A 1 85 ? -1.078 0.206 17.243 1.00 83.75 85 ALA A C 1
ATOM 644 O O . ALA A 1 85 ? -1.003 1.412 16.975 1.00 83.75 85 ALA A O 1
ATOM 645 N N . ARG A 1 86 ? -0.705 -0.272 18.434 1.00 76.06 86 ARG A N 1
ATOM 646 C CA . ARG A 1 86 ? -0.063 0.545 19.471 1.00 76.06 86 ARG A CA 1
ATOM 647 C C . ARG A 1 86 ? 1.409 0.772 19.159 1.00 76.06 86 ARG A C 1
ATOM 649 O O . ARG A 1 86 ? 2.023 0.002 18.435 1.00 76.06 86 ARG A O 1
ATOM 656 N N . ASP A 1 87 ? 1.955 1.830 19.758 1.00 67.62 87 ASP A N 1
ATOM 657 C CA . ASP A 1 87 ? 3.391 1.882 20.018 1.00 67.62 87 ASP A CA 1
ATOM 658 C C . ASP A 1 87 ? 3.648 0.982 21.226 1.00 67.62 87 ASP A C 1
ATOM 660 O O . ASP A 1 87 ? 3.465 1.398 22.371 1.00 67.62 87 ASP A O 1
ATOM 664 N N . ASP A 1 88 ? 3.938 -0.287 20.996 1.00 59.81 88 ASP A N 1
ATOM 665 C CA . ASP A 1 88 ? 4.385 -1.193 22.057 1.00 59.81 88 ASP A CA 1
ATOM 666 C C . ASP A 1 88 ? 5.908 -1.107 22.262 1.00 59.81 88 ASP A C 1
ATOM 668 O O . ASP A 1 88 ? 6.471 -1.844 23.069 1.00 59.81 88 ASP A O 1
ATOM 672 N N . GLY A 1 89 ? 6.592 -0.190 21.566 1.00 52.28 89 GLY A N 1
ATOM 673 C CA . GLY A 1 89 ? 8.046 -0.122 21.573 1.00 52.28 89 GLY A CA 1
ATOM 674 C C . GLY A 1 89 ? 8.707 -1.290 20.837 1.00 52.28 89 GLY A C 1
ATOM 675 O O . GLY A 1 89 ? 9.939 -1.336 20.820 1.00 52.28 89 GLY A O 1
ATOM 676 N N . SER A 1 90 ? 7.937 -2.170 20.173 1.00 46.88 90 SER A N 1
ATOM 677 C CA . SER A 1 90 ? 8.428 -3.162 19.206 1.00 46.88 90 SER A CA 1
ATOM 678 C C . SER A 1 90 ? 8.794 -2.482 17.881 1.00 46.88 90 SER A C 1
ATOM 680 O O . SER A 1 90 ? 8.457 -2.884 16.771 1.00 46.88 90 SER A O 1
ATOM 682 N N . LEU A 1 91 ? 9.594 -1.423 17.993 1.00 45.19 91 LEU A N 1
ATOM 683 C CA . LEU A 1 91 ? 10.554 -1.119 16.953 1.00 45.19 91 LEU A CA 1
ATOM 684 C C . LEU A 1 91 ? 11.333 -2.414 16.739 1.00 45.19 91 LEU A C 1
ATOM 686 O O . LEU A 1 91 ? 11.998 -2.894 17.660 1.00 45.19 91 LEU A O 1
ATOM 690 N N . VAL A 1 92 ? 11.214 -2.991 15.546 1.00 45.00 92 VAL A N 1
ATOM 691 C CA . VAL A 1 92 ? 12.094 -4.064 15.094 1.00 45.00 92 VAL A CA 1
ATOM 692 C C . VAL A 1 92 ? 13.508 -3.492 15.093 1.00 45.00 92 VAL A C 1
ATOM 694 O O . VAL A 1 92 ? 13.981 -2.904 14.123 1.00 45.00 92 VAL A O 1
ATOM 697 N N . VAL A 1 93 ? 14.174 -3.603 16.239 1.00 39.12 93 VAL A N 1
ATOM 698 C CA . VAL A 1 93 ? 15.609 -3.424 16.346 1.00 39.12 93 VAL A CA 1
ATOM 699 C C . VAL A 1 93 ? 16.176 -4.724 15.831 1.00 39.12 93 VAL A C 1
ATOM 701 O O . VAL A 1 93 ? 16.242 -5.725 16.540 1.00 39.12 93 VAL A O 1
ATOM 704 N N . ASP A 1 94 ? 16.539 -4.710 14.558 1.00 36.28 94 ASP A N 1
ATOM 705 C CA . ASP A 1 94 ? 17.447 -5.710 14.045 1.00 36.28 94 ASP A CA 1
ATOM 706 C C . ASP A 1 94 ? 18.734 -5.640 14.882 1.00 36.28 94 ASP A C 1
ATOM 708 O O . ASP A 1 94 ? 19.479 -4.661 14.837 1.00 36.28 94 ASP A O 1
ATOM 712 N N . SER A 1 95 ? 18.974 -6.667 15.695 1.00 34.81 95 SER A N 1
ATOM 713 C CA . SER A 1 95 ? 20.154 -6.768 16.557 1.00 34.81 95 SER A CA 1
ATOM 714 C C . SER A 1 95 ? 21.470 -6.893 15.779 1.00 34.81 95 SER A C 1
ATOM 716 O O . SER A 1 95 ? 22.539 -6.796 16.379 1.00 34.81 95 SER A O 1
ATOM 718 N N . SER A 1 96 ? 21.415 -7.115 14.463 1.00 36.66 96 SER A N 1
ATOM 719 C CA . SER A 1 96 ? 22.584 -7.120 13.575 1.00 36.66 96 SER A CA 1
ATOM 720 C C . SER A 1 96 ? 22.920 -5.736 13.011 1.00 36.66 96 SER A C 1
ATOM 722 O O . SER A 1 96 ? 24.028 -5.511 12.522 1.00 36.66 96 SER A O 1
ATOM 724 N N . VAL A 1 97 ? 21.982 -4.791 13.091 1.00 37.94 97 VAL A N 1
ATOM 725 C CA . VAL A 1 97 ? 22.177 -3.424 12.635 1.00 37.94 97 VAL A CA 1
ATOM 726 C C . VAL A 1 97 ? 22.690 -2.641 13.834 1.00 37.94 97 VAL A C 1
ATOM 728 O O . VAL A 1 97 ? 22.017 -2.529 14.856 1.00 37.94 97 VAL A O 1
ATOM 731 N N . SER A 1 98 ? 23.922 -2.128 13.738 1.00 32.62 98 SER A N 1
ATOM 732 C CA . SER A 1 98 ? 24.531 -1.304 14.791 1.00 32.62 98 SER A CA 1
ATOM 733 C C . SER A 1 98 ? 23.508 -0.302 15.345 1.00 32.62 98 SER A C 1
ATOM 735 O O . SER A 1 98 ? 22.754 0.283 14.564 1.00 32.62 98 SER A O 1
ATOM 737 N N . ALA A 1 99 ? 23.507 -0.083 16.665 1.00 34.38 99 ALA A N 1
ATOM 738 C CA . ALA A 1 99 ? 22.555 0.747 17.422 1.00 34.38 99 ALA A CA 1
ATOM 739 C C . ALA A 1 99 ? 22.264 2.162 16.850 1.00 34.38 99 ALA A C 1
ATOM 741 O O . ALA A 1 99 ? 21.358 2.851 17.319 1.00 34.38 99 ALA A O 1
ATOM 742 N N . SER A 1 100 ? 23.022 2.592 15.843 1.00 30.45 100 SER A N 1
ATOM 743 C CA . SER A 1 100 ? 22.892 3.814 15.055 1.00 30.45 100 SER A CA 1
ATOM 744 C C . SER A 1 100 ? 21.842 3.805 13.929 1.00 30.45 100 SER A C 1
ATOM 746 O O . SER A 1 100 ? 21.561 4.885 13.413 1.00 30.45 100 SER A O 1
ATOM 748 N N . VAL A 1 101 ? 21.225 2.677 13.546 1.00 36.16 101 VAL A N 1
ATOM 749 C CA . VAL A 1 101 ? 20.145 2.667 12.530 1.00 36.16 101 VAL A CA 1
ATOM 750 C C . VAL A 1 101 ? 18.911 1.945 13.073 1.00 36.16 101 VAL A C 1
ATOM 752 O O . VAL A 1 101 ? 18.687 0.763 12.843 1.00 36.16 101 VAL A O 1
ATOM 755 N N . ARG A 1 102 ? 18.087 2.682 13.823 1.00 38.19 102 ARG A N 1
ATOM 756 C CA . ARG A 1 102 ? 16.726 2.253 14.162 1.00 38.19 102 ARG A CA 1
ATOM 757 C C . ARG A 1 102 ? 15.848 2.434 12.923 1.00 38.19 102 ARG A C 1
ATOM 759 O O . ARG A 1 102 ? 15.463 3.561 12.618 1.00 38.19 102 ARG A O 1
ATOM 766 N N . LEU A 1 103 ? 15.559 1.358 12.194 1.00 47.66 103 LEU A N 1
ATOM 767 C CA . LEU A 1 103 ? 14.547 1.392 11.137 1.00 47.66 103 LEU A CA 1
ATOM 768 C C . LEU A 1 103 ? 13.170 1.339 11.798 1.00 47.66 103 LEU A C 1
ATOM 770 O O . LEU A 1 103 ? 12.792 0.333 12.390 1.00 47.66 103 LEU A O 1
ATOM 774 N N . GLN A 1 104 ? 12.436 2.446 11.737 1.00 55.66 104 GLN A N 1
ATOM 775 C CA . GLN A 1 104 ? 11.057 2.479 12.200 1.00 55.66 104 GLN A CA 1
ATOM 776 C C . GLN A 1 104 ? 10.183 1.780 11.154 1.00 55.66 104 GLN A C 1
ATOM 778 O O . GLN A 1 104 ? 9.970 2.310 10.066 1.00 55.66 104 GLN A O 1
ATOM 783 N N . VAL A 1 105 ? 9.709 0.577 11.474 1.00 67.62 105 VAL A N 1
ATOM 784 C CA . VAL A 1 105 ? 8.694 -0.120 10.679 1.00 67.62 105 VAL A CA 1
ATOM 785 C C . VAL A 1 105 ? 7.362 0.587 10.917 1.00 67.62 105 VAL A C 1
ATOM 787 O O . VAL A 1 105 ? 6.882 0.644 12.046 1.00 67.62 105 VAL A O 1
ATOM 790 N N . LEU A 1 106 ? 6.801 1.186 9.866 1.00 75.81 106 LEU A N 1
ATOM 791 C CA . LEU A 1 106 ? 5.546 1.942 9.944 1.00 75.81 106 LEU A CA 1
ATOM 792 C C . LEU A 1 106 ? 4.334 1.091 9.554 1.00 75.81 106 LEU A C 1
ATOM 794 O O . LEU A 1 106 ? 3.222 1.380 9.983 1.00 75.81 106 LEU A O 1
ATOM 798 N N . GLY A 1 107 ? 4.532 0.028 8.784 1.00 79.94 107 GLY A N 1
ATOM 799 C CA . GLY A 1 107 ? 3.478 -0.879 8.359 1.00 79.94 107 GLY A CA 1
ATOM 800 C C . GLY A 1 107 ? 4.012 -2.288 8.154 1.00 79.94 107 GLY A C 1
ATOM 801 O O . GLY A 1 107 ? 5.221 -2.482 8.019 1.00 79.94 107 GLY A O 1
ATOM 802 N N . VAL A 1 108 ? 3.108 -3.266 8.207 1.00 83.56 108 VAL A N 1
ATOM 803 C CA . VAL A 1 108 ? 3.375 -4.656 7.832 1.00 83.56 108 VAL A CA 1
ATOM 804 C C . VAL A 1 108 ? 2.144 -5.253 7.162 1.00 83.56 108 VAL A C 1
ATOM 806 O O . VAL A 1 108 ? 1.065 -5.301 7.755 1.00 83.56 108 VAL A O 1
ATOM 809 N N . CYS A 1 109 ? 2.328 -5.805 5.971 1.00 85.12 109 CYS A N 1
ATOM 810 C CA . CYS A 1 109 ? 1.410 -6.752 5.364 1.00 85.12 109 CYS A CA 1
ATOM 811 C C . CYS A 1 109 ? 1.718 -8.174 5.851 1.00 85.12 109 CYS A C 1
ATOM 813 O O . CYS A 1 109 ? 2.818 -8.698 5.668 1.00 85.12 109 CYS A O 1
ATOM 815 N N . SER A 1 110 ? 0.723 -8.829 6.444 1.00 82.06 110 SER A N 1
ATOM 816 C CA . SER A 1 110 ? 0.795 -10.224 6.865 1.00 82.06 110 SER A CA 1
ATOM 817 C C . SER A 1 110 ? -0.120 -11.076 5.997 1.00 82.06 110 SER A C 1
ATOM 819 O O . SER A 1 110 ? -1.341 -11.061 6.137 1.00 82.06 110 SER A O 1
ATOM 821 N N . GLY A 1 111 ? 0.480 -11.836 5.082 1.00 76.50 111 GLY A N 1
ATOM 822 C CA . GLY A 1 111 ? -0.265 -12.731 4.202 1.00 76.50 111 GLY A CA 1
ATOM 823 C C . GLY A 1 111 ? -1.118 -11.985 3.177 1.00 76.50 111 GLY A C 1
ATOM 824 O O . GLY A 1 111 ? -0.693 -10.976 2.623 1.00 76.50 111 GLY A O 1
ATOM 825 N N . ALA A 1 112 ? -2.293 -12.536 2.870 1.00 81.19 112 ALA A N 1
ATOM 826 C CA . ALA A 1 112 ? -3.140 -12.054 1.780 1.00 81.19 112 ALA A CA 1
ATOM 827 C C . ALA A 1 112 ? -4.257 -11.101 2.234 1.00 81.19 112 ALA A C 1
ATOM 829 O O . ALA A 1 112 ? -4.927 -10.535 1.382 1.00 81.19 112 ALA A O 1
ATOM 830 N N . ASP A 1 113 ? -4.486 -10.908 3.531 1.00 87.38 113 ASP A N 1
ATOM 831 C CA . ASP A 1 113 ? -5.689 -10.224 4.026 1.00 87.38 113 ASP A CA 1
ATOM 832 C C . ASP A 1 113 ? -5.436 -9.217 5.152 1.00 87.38 113 ASP A C 1
ATOM 834 O O . ASP A 1 113 ? -6.343 -8.462 5.492 1.00 87.38 113 ASP A O 1
ATOM 838 N N . THR A 1 114 ? -4.229 -9.163 5.719 1.00 90.44 114 THR A N 1
ATOM 839 C CA . THR A 1 114 ? -3.963 -8.391 6.934 1.00 90.44 114 THR A CA 1
ATOM 840 C C . THR A 1 114 ? -2.915 -7.309 6.707 1.00 90.44 114 THR A C 1
ATOM 842 O O . THR A 1 114 ? -1.801 -7.590 6.276 1.00 90.44 114 THR A O 1
ATOM 845 N N . VAL A 1 115 ? -3.254 -6.075 7.077 1.00 91.06 115 VAL A N 1
ATOM 846 C CA . VAL A 1 115 ? -2.344 -4.929 7.165 1.00 91.06 115 VAL A CA 1
ATOM 847 C C . VAL A 1 115 ? -2.313 -4.436 8.605 1.00 91.06 115 VAL A C 1
ATOM 849 O O . VAL A 1 115 ? -3.357 -4.211 9.212 1.00 91.06 115 VAL A O 1
ATOM 852 N N . VAL A 1 116 ? -1.124 -4.215 9.148 1.00 88.88 116 VAL A N 1
ATOM 853 C CA . VAL A 1 116 ? -0.912 -3.586 10.454 1.00 88.88 116 VAL A CA 1
ATOM 854 C C . VAL A 1 116 ? -0.219 -2.249 10.233 1.00 88.88 116 VAL A C 1
ATOM 856 O O . VAL A 1 116 ? 0.795 -2.195 9.547 1.00 88.88 116 VAL A O 1
ATOM 859 N N . LEU A 1 117 ? -0.763 -1.172 10.798 1.00 87.94 117 LEU A N 1
ATOM 860 C CA . LEU A 1 117 ? -0.224 0.184 10.696 1.00 87.94 117 LEU A CA 1
ATOM 861 C C . LEU A 1 117 ? 0.192 0.677 12.080 1.00 87.94 117 LEU A C 1
ATOM 863 O O . LEU A 1 117 ? -0.626 0.762 13.002 1.00 87.94 117 LEU A O 1
ATOM 867 N N . TYR A 1 118 ? 1.469 1.018 12.200 1.00 84.31 118 TYR A N 1
ATOM 868 C CA . TYR A 1 118 ? 2.107 1.472 13.428 1.00 84.31 118 TYR A CA 1
ATOM 869 C C . TYR A 1 118 ? 2.058 3.003 13.565 1.00 84.31 118 TYR A C 1
ATOM 871 O O . TYR A 1 118 ? 1.762 3.732 12.612 1.00 84.31 118 TYR A O 1
ATOM 879 N N . PRO A 1 119 ? 2.343 3.543 14.760 1.00 82.19 119 PRO A N 1
ATOM 880 C CA . PRO A 1 119 ? 2.547 4.977 14.957 1.00 82.19 119 PRO A CA 1
ATOM 881 C C . PRO A 1 119 ? 3.530 5.574 13.941 1.00 82.19 119 PRO A C 1
ATOM 883 O O . PRO A 1 119 ? 4.624 5.052 13.735 1.00 82.19 119 PRO A O 1
ATOM 886 N N . GLY A 1 120 ? 3.143 6.688 13.315 1.00 78.50 120 GLY A N 1
ATOM 887 C CA . GLY A 1 120 ? 3.882 7.305 12.210 1.00 78.50 120 GLY A CA 1
ATOM 888 C C . GLY A 1 120 ? 3.406 6.889 10.813 1.00 78.50 120 GLY A C 1
ATOM 889 O O . GLY A 1 120 ? 3.713 7.592 9.854 1.00 78.50 120 GLY A O 1
ATOM 890 N N . ALA A 1 121 ? 2.628 5.807 10.682 1.00 84.56 121 ALA A N 1
ATOM 891 C CA . ALA A 1 121 ? 2.068 5.385 9.400 1.00 84.56 121 ALA A CA 1
ATOM 892 C C . ALA A 1 121 ? 1.102 6.430 8.840 1.00 84.56 121 ALA A C 1
ATOM 894 O O . ALA A 1 121 ? 0.161 6.852 9.522 1.00 84.56 121 ALA A O 1
ATOM 895 N N . GLY A 1 122 ? 1.323 6.819 7.586 1.00 87.19 122 GLY A N 1
ATOM 896 C CA . GLY A 1 122 ? 0.417 7.670 6.820 1.00 87.19 122 GLY A CA 1
ATOM 897 C C . GLY A 1 122 ? -0.451 6.866 5.852 1.00 87.19 122 GLY A C 1
ATOM 898 O O . GLY A 1 122 ? -0.364 5.642 5.771 1.00 87.19 122 GLY A O 1
ATOM 899 N N . VAL A 1 123 ? -1.257 7.573 5.055 1.00 91.50 123 VAL A N 1
ATOM 900 C CA . VAL A 1 123 ? -2.045 6.951 3.975 1.00 91.50 123 VAL A CA 1
ATOM 901 C C . VAL A 1 123 ? -1.136 6.285 2.937 1.00 91.50 123 VAL A C 1
ATOM 903 O O . VAL A 1 123 ? -1.466 5.212 2.447 1.00 91.50 123 VAL A O 1
ATOM 906 N N . GLN A 1 124 ? 0.039 6.858 2.653 1.00 91.56 124 GLN A N 1
ATOM 907 C CA . GLN A 1 124 ? 1.018 6.224 1.765 1.00 91.56 124 GLN A CA 1
ATOM 908 C C . GLN A 1 124 ? 1.459 4.851 2.291 1.00 91.56 124 GLN A C 1
ATOM 910 O O . GLN A 1 124 ? 1.504 3.908 1.512 1.00 91.56 124 GLN A O 1
ATOM 915 N N . THR A 1 125 ? 1.708 4.716 3.599 1.00 90.00 125 THR A N 1
ATOM 916 C CA . THR A 1 125 ? 2.102 3.436 4.207 1.00 90.00 125 THR A CA 1
ATOM 917 C C . THR A 1 125 ? 0.993 2.405 4.047 1.00 90.00 125 THR A C 1
ATOM 919 O O . THR A 1 125 ? 1.254 1.279 3.655 1.00 90.00 125 THR A O 1
ATOM 922 N N . PHE A 1 126 ? -0.263 2.803 4.264 1.00 93.81 126 PHE A N 1
ATOM 923 C CA . PHE A 1 126 ? -1.408 1.934 3.996 1.00 93.81 126 PHE A CA 1
ATOM 924 C C . PHE A 1 126 ? -1.432 1.435 2.543 1.00 93.81 126 PHE A C 1
ATOM 926 O O . PHE A 1 126 ? -1.555 0.234 2.317 1.00 93.81 126 PHE A O 1
ATOM 933 N N . LEU A 1 127 ? -1.273 2.333 1.567 1.00 95.38 127 LEU A N 1
ATOM 934 C CA . LEU A 1 127 ? -1.255 1.960 0.149 1.00 95.38 127 LEU A CA 1
ATOM 935 C C . LEU A 1 127 ? -0.047 1.078 -0.212 1.00 95.38 127 LEU A C 1
ATOM 937 O O . LEU A 1 127 ? -0.188 0.170 -1.026 1.00 95.38 127 LEU A O 1
ATOM 941 N N . HIS A 1 128 ? 1.110 1.302 0.414 1.00 92.94 128 HIS A N 1
ATOM 942 C CA . HIS A 1 128 ? 2.298 0.458 0.271 1.00 92.94 128 HIS A CA 1
ATOM 943 C C . HIS A 1 128 ? 2.026 -0.970 0.760 1.00 92.94 128 HIS A C 1
ATOM 945 O O . HIS A 1 128 ? 2.261 -1.927 0.023 1.00 92.94 128 HIS A O 1
ATOM 951 N N . GLU A 1 129 ? 1.431 -1.139 1.944 1.00 92.25 129 GLU A N 1
ATOM 952 C CA . GLU A 1 129 ? 1.096 -2.478 2.449 1.00 92.25 129 GLU A CA 1
ATOM 953 C C . GLU A 1 129 ? 0.043 -3.193 1.587 1.00 92.25 129 GLU A C 1
ATOM 955 O O . GLU A 1 129 ? 0.088 -4.416 1.444 1.00 92.25 129 GLU A O 1
ATOM 960 N N . LEU A 1 130 ? -0.870 -2.455 0.942 1.00 94.50 130 LEU A N 1
ATOM 961 C CA . LEU A 1 130 ? -1.758 -3.037 -0.071 1.00 94.50 130 LEU A CA 1
ATOM 962 C C . LEU A 1 130 ? -0.989 -3.549 -1.301 1.00 94.50 130 LEU A C 1
ATOM 964 O O . LEU A 1 130 ? -1.408 -4.531 -1.908 1.00 94.50 130 LEU A O 1
ATOM 968 N N . GLY A 1 131 ? 0.144 -2.938 -1.651 1.00 92.38 131 GLY A N 1
ATOM 969 C CA . GLY A 1 131 ? 1.037 -3.429 -2.703 1.00 92.38 131 GLY A CA 1
ATOM 970 C C . GLY A 1 131 ? 1.678 -4.771 -2.347 1.00 92.38 131 GLY A C 1
ATOM 971 O O . GLY A 1 131 ? 1.661 -5.697 -3.159 1.00 92.38 131 GLY A O 1
ATOM 972 N N . HIS A 1 132 ? 2.156 -4.931 -1.109 1.00 88.88 132 HIS A N 1
ATOM 973 C CA . HIS A 1 132 ? 2.627 -6.235 -0.610 1.00 88.88 132 HIS A CA 1
ATOM 974 C C . HIS A 1 132 ? 1.510 -7.281 -0.596 1.00 88.88 132 HIS A C 1
ATOM 976 O O . HIS A 1 132 ? 1.721 -8.434 -0.980 1.00 88.88 132 HIS A O 1
ATOM 982 N N . MET A 1 133 ? 0.302 -6.877 -0.202 1.00 91.25 133 MET A N 1
ATOM 983 C CA . MET A 1 133 ? -0.876 -7.741 -0.227 1.00 91.25 133 MET A CA 1
ATOM 984 C C . MET A 1 133 ? -1.214 -8.204 -1.648 1.00 91.25 133 MET A C 1
ATOM 986 O O . MET A 1 133 ? -1.498 -9.385 -1.861 1.00 91.25 133 MET A O 1
ATOM 990 N N . LEU A 1 134 ? -1.167 -7.291 -2.619 1.00 91.00 134 LEU A N 1
ATOM 991 C CA . LEU A 1 134 ? -1.360 -7.595 -4.031 1.00 91.00 134 LEU A CA 1
ATOM 992 C C . LEU A 1 134 ? -0.334 -8.638 -4.492 1.00 91.00 134 LEU A C 1
ATOM 994 O O . LEU A 1 134 ? -0.726 -9.687 -4.999 1.00 91.00 134 LEU A O 1
ATOM 998 N N . ASP A 1 135 ? 0.958 -8.421 -4.229 1.00 87.19 135 ASP A N 1
ATOM 999 C CA . ASP A 1 135 ? 2.009 -9.388 -4.582 1.00 87.19 135 ASP A CA 1
ATOM 1000 C C . ASP A 1 135 ? 1.763 -10.765 -3.937 1.00 87.19 135 ASP A C 1
ATOM 1002 O O . ASP A 1 135 ? 1.930 -11.804 -4.580 1.00 87.19 135 ASP A O 1
ATOM 1006 N N . HIS A 1 136 ? 1.290 -10.811 -2.687 1.00 84.88 136 HIS A N 1
ATOM 1007 C CA . HIS A 1 136 ? 0.924 -12.064 -2.023 1.00 84.88 136 HIS A CA 1
ATOM 1008 C C . HIS A 1 136 ? -0.217 -12.815 -2.710 1.00 84.88 136 HIS A C 1
ATOM 1010 O O . HIS A 1 136 ? -0.123 -14.037 -2.863 1.00 84.88 136 HIS A O 1
ATOM 1016 N N . ARG A 1 137 ? -1.272 -12.112 -3.126 1.00 83.75 137 ARG A N 1
ATOM 1017 C CA . ARG A 1 137 ? -2.460 -12.709 -3.760 1.00 83.75 137 ARG A CA 1
ATOM 1018 C C . ARG A 1 137 ? -2.152 -13.297 -5.131 1.00 83.75 137 ARG A C 1
ATOM 1020 O O . ARG A 1 137 ? -2.673 -14.351 -5.472 1.00 83.75 137 ARG A O 1
ATOM 1027 N N . TYR A 1 138 ? -1.211 -12.700 -5.851 1.00 76.12 138 TYR A N 1
ATOM 1028 C CA . TYR A 1 138 ? -0.693 -13.231 -7.111 1.00 76.12 138 TYR A CA 1
ATOM 1029 C C . TYR A 1 138 ? 0.467 -14.232 -6.933 1.00 76.12 138 TYR A C 1
ATOM 1031 O O . TYR A 1 138 ? 1.274 -14.454 -7.836 1.00 76.12 138 TYR A O 1
ATOM 1039 N N . GLY A 1 139 ? 0.587 -14.862 -5.760 1.00 65.81 139 GLY A N 1
ATOM 1040 C CA . GLY A 1 139 ? 1.551 -15.942 -5.539 1.00 65.81 139 GLY A CA 1
ATOM 1041 C C . GLY A 1 139 ? 3.011 -15.489 -5.431 1.00 65.81 139 GLY A C 1
ATOM 1042 O O . GLY A 1 139 ? 3.910 -16.307 -5.621 1.00 65.81 139 GLY A O 1
ATOM 1043 N N . ARG A 1 140 ? 3.266 -14.215 -5.088 1.00 61.66 140 ARG A N 1
ATOM 1044 C CA . ARG A 1 140 ? 4.605 -13.606 -4.914 1.00 61.66 140 ARG A CA 1
ATOM 1045 C C . ARG A 1 140 ? 5.458 -13.584 -6.188 1.00 61.66 140 ARG A C 1
ATOM 1047 O O . ARG A 1 140 ? 6.682 -13.457 -6.112 1.00 61.66 140 ARG A O 1
ATOM 1054 N N . ALA A 1 141 ? 4.829 -13.771 -7.347 1.00 66.75 141 ALA A N 1
ATOM 1055 C CA . ALA A 1 141 ? 5.486 -13.729 -8.648 1.00 66.75 141 ALA A CA 1
ATOM 1056 C C . ALA A 1 141 ? 5.424 -12.331 -9.283 1.00 66.75 141 ALA A C 1
ATOM 1058 O O . ALA A 1 141 ? 6.277 -12.004 -10.106 1.00 66.75 141 ALA A O 1
ATOM 1059 N N . THR A 1 142 ? 4.472 -11.489 -8.876 1.00 71.56 142 THR A N 1
ATOM 1060 C CA . THR A 1 142 ? 4.184 -10.210 -9.539 1.00 71.56 142 THR A CA 1
ATOM 1061 C C . THR A 1 142 ? 5.288 -9.189 -9.343 1.00 71.56 14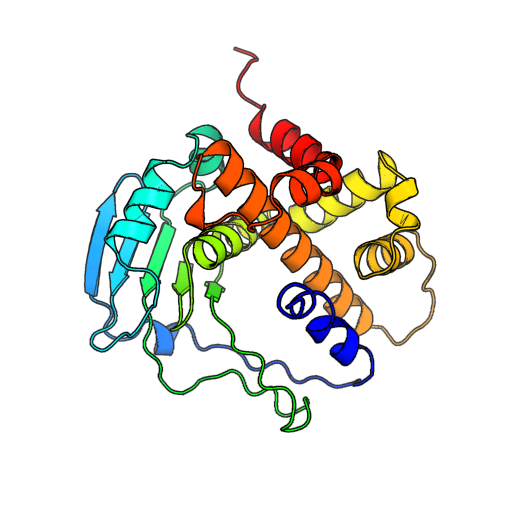2 THR A C 1
ATOM 1063 O O . THR A 1 142 ? 5.642 -8.515 -10.300 1.00 71.56 142 THR A O 1
ATOM 1066 N N . SER A 1 143 ? 5.906 -9.108 -8.165 1.00 77.12 143 SER A N 1
ATOM 1067 C CA . SER A 1 143 ? 7.072 -8.242 -7.932 1.00 77.12 143 SER A CA 1
ATOM 1068 C C . SER A 1 143 ? 8.278 -8.633 -8.802 1.00 77.12 143 SER A C 1
ATOM 1070 O O . SER A 1 143 ? 9.028 -7.772 -9.269 1.00 77.12 143 SER A O 1
ATOM 1072 N N . ARG A 1 144 ? 8.439 -9.931 -9.097 1.00 73.56 144 ARG A N 1
ATOM 1073 C CA . ARG A 1 144 ? 9.457 -10.435 -10.032 1.00 73.56 144 ARG A CA 1
ATOM 1074 C C . ARG A 1 144 ? 9.097 -10.129 -11.486 1.00 73.56 144 ARG A C 1
ATOM 1076 O O . ARG A 1 144 ? 9.962 -9.678 -12.230 1.00 73.56 144 ARG A O 1
ATOM 1083 N N . GLU A 1 145 ? 7.859 -10.381 -11.900 1.00 75.38 145 GLU A N 1
ATOM 1084 C CA . GLU A 1 145 ? 7.373 -10.089 -13.258 1.00 75.38 145 GLU A CA 1
ATOM 1085 C C . GLU A 1 145 ? 7.409 -8.595 -13.569 1.00 75.38 145 GLU A C 1
ATOM 1087 O O . GLU A 1 145 ? 7.876 -8.208 -14.636 1.00 75.38 145 GLU A O 1
ATOM 1092 N N . PHE A 1 146 ? 7.023 -7.765 -12.604 1.00 77.81 146 PHE A N 1
ATOM 1093 C CA . PHE A 1 146 ? 7.160 -6.315 -12.632 1.00 77.81 146 PHE A CA 1
ATOM 1094 C C . PHE A 1 146 ? 8.593 -5.896 -12.945 1.00 77.81 146 PHE A C 1
ATOM 1096 O O . PHE A 1 146 ? 8.829 -5.172 -13.910 1.00 77.81 146 PHE A O 1
ATOM 1103 N N . LEU A 1 147 ? 9.576 -6.393 -12.191 1.00 74.81 147 LEU A N 1
ATOM 1104 C CA . LEU A 1 147 ? 10.968 -6.050 -12.467 1.00 74.81 147 LEU A CA 1
ATOM 1105 C C . LEU A 1 147 ? 11.458 -6.594 -13.805 1.00 74.81 147 LEU A C 1
ATOM 1107 O O . LEU A 1 147 ? 12.176 -5.890 -14.508 1.00 74.81 147 LEU A O 1
ATOM 1111 N N . LEU A 1 148 ? 11.061 -7.806 -14.195 1.00 70.81 148 LEU A N 1
ATOM 1112 C CA . LEU A 1 148 ? 11.408 -8.347 -15.510 1.00 70.81 148 LEU A CA 1
ATOM 1113 C C . LEU A 1 148 ? 10.824 -7.498 -16.649 1.00 70.81 148 LEU A C 1
ATOM 1115 O O . LEU A 1 148 ? 11.525 -7.254 -17.629 1.00 70.81 148 LEU A O 1
ATOM 1119 N N . ALA A 1 149 ? 9.588 -7.013 -16.516 1.00 72.62 149 ALA A N 1
ATOM 1120 C CA . ALA A 1 149 ? 8.964 -6.109 -17.479 1.00 72.62 149 ALA A CA 1
ATOM 1121 C C . ALA A 1 149 ? 9.726 -4.778 -17.564 1.00 72.62 149 ALA A C 1
ATOM 1123 O O . ALA A 1 149 ? 10.078 -4.332 -18.657 1.00 72.62 149 ALA A O 1
ATOM 1124 N N . LEU A 1 150 ? 10.089 -4.196 -16.415 1.00 71.44 150 LEU A N 1
ATOM 1125 C CA . LEU A 1 150 ? 10.884 -2.966 -16.362 1.00 71.44 150 LEU A CA 1
ATOM 1126 C C . LEU A 1 150 ? 12.252 -3.119 -17.042 1.00 71.44 150 LEU A C 1
ATOM 1128 O O . LEU A 1 150 ? 12.685 -2.221 -17.763 1.00 71.44 150 LEU A O 1
ATOM 1132 N N . VAL A 1 151 ? 12.920 -4.258 -16.844 1.00 65.62 151 VAL A N 1
ATOM 1133 C CA . VAL A 1 151 ? 14.209 -4.576 -17.480 1.00 65.62 151 VAL A CA 1
ATOM 1134 C C . VAL A 1 151 ? 14.064 -4.741 -18.988 1.00 65.62 151 VAL A C 1
ATOM 1136 O O . VAL A 1 151 ? 14.872 -4.207 -19.749 1.00 65.62 151 VAL A O 1
ATOM 1139 N N . ARG A 1 152 ? 13.062 -5.518 -19.415 1.00 65.06 152 ARG A N 1
ATOM 1140 C CA . ARG A 1 152 ? 12.886 -5.930 -20.809 1.00 65.06 152 ARG A CA 1
ATOM 1141 C C . ARG A 1 152 ? 12.509 -4.759 -21.703 1.00 65.06 152 ARG A C 1
ATOM 1143 O O . ARG A 1 152 ? 13.072 -4.618 -22.786 1.00 65.06 152 ARG A O 1
ATOM 1150 N N . ASP A 1 153 ? 11.578 -3.932 -21.244 1.00 59.50 153 ASP A N 1
ATOM 1151 C CA . ASP A 1 153 ? 10.963 -2.920 -22.096 1.00 59.50 153 ASP A CA 1
ATOM 1152 C C . ASP A 1 153 ? 11.677 -1.563 -21.983 1.00 59.50 153 ASP A C 1
ATOM 1154 O O . ASP A 1 153 ? 11.615 -0.752 -22.911 1.00 59.50 153 ASP A O 1
ATOM 1158 N N . LYS A 1 154 ? 12.418 -1.308 -20.889 1.00 59.97 154 LYS A N 1
ATOM 1159 C CA . LYS A 1 154 ? 13.178 -0.060 -20.681 1.00 59.97 154 LYS A CA 1
ATOM 1160 C C . LYS A 1 154 ? 14.612 -0.351 -20.199 1.00 59.97 154 LYS A C 1
ATOM 1162 O O . LYS A 1 154 ? 14.952 -0.045 -19.055 1.00 59.97 154 LYS A O 1
ATOM 1167 N N . PRO A 1 155 ? 15.516 -0.839 -21.075 1.00 54.75 155 PRO A N 1
ATOM 1168 C CA . PRO A 1 155 ? 16.893 -1.193 -20.709 1.00 54.75 155 PRO A CA 1
ATOM 1169 C C . PRO A 1 155 ? 17.707 -0.027 -20.125 1.00 54.75 155 PRO A C 1
ATOM 1171 O O . PRO A 1 155 ? 18.669 -0.266 -19.403 1.00 54.75 155 PRO A O 1
ATOM 1174 N N . ALA A 1 156 ? 17.308 1.232 -20.342 1.00 52.06 156 ALA A N 1
ATOM 1175 C CA . ALA A 1 156 ? 17.910 2.390 -19.675 1.00 52.06 156 ALA A CA 1
ATOM 1176 C C . ALA A 1 156 ? 17.781 2.339 -18.134 1.00 52.06 156 ALA A C 1
ATOM 1178 O O . ALA A 1 156 ? 18.656 2.852 -17.437 1.00 52.06 156 ALA A O 1
ATOM 1179 N N . LEU A 1 157 ? 16.768 1.652 -17.588 1.00 52.19 157 LEU A N 1
ATOM 1180 C CA . LEU A 1 157 ? 16.618 1.430 -16.143 1.00 52.19 157 LEU A CA 1
ATOM 1181 C C . LEU A 1 157 ? 17.723 0.531 -15.560 1.00 52.19 157 LEU A C 1
ATOM 1183 O O . LEU A 1 157 ? 18.010 0.622 -14.369 1.00 52.19 157 LEU A O 1
ATOM 1187 N N . SER A 1 158 ? 18.404 -0.274 -16.388 1.00 49.59 158 SER A N 1
ATOM 1188 C CA . SER A 1 158 ? 19.602 -1.032 -15.977 1.00 49.59 158 SER A CA 1
ATOM 1189 C C . SER A 1 158 ? 20.811 -0.136 -15.674 1.00 49.59 158 SER A C 1
ATOM 1191 O O . SER A 1 158 ? 21.772 -0.589 -15.058 1.00 49.59 158 SER A O 1
ATOM 1193 N N . THR A 1 159 ? 20.754 1.137 -16.084 1.00 50.44 159 THR A N 1
ATOM 1194 C CA . THR A 1 159 ? 21.807 2.141 -15.866 1.00 50.44 159 THR A CA 1
ATOM 1195 C C . THR A 1 159 ? 21.444 3.175 -14.797 1.00 50.44 159 THR A C 1
ATOM 1197 O O . THR A 1 159 ? 22.267 4.037 -14.484 1.00 50.44 159 THR A O 1
ATOM 1200 N N . GLU A 1 160 ? 20.242 3.099 -14.205 1.00 55.72 160 GLU A N 1
ATOM 1201 C CA . GLU A 1 160 ? 19.884 3.961 -13.077 1.00 55.72 160 GLU A CA 1
ATOM 1202 C C . GLU A 1 160 ? 20.702 3.580 -11.830 1.00 55.72 160 GLU A C 1
ATOM 1204 O O . GLU A 1 160 ? 20.718 2.413 -11.435 1.00 55.72 160 GLU A O 1
ATOM 1209 N N . PRO A 1 161 ? 21.364 4.539 -11.158 1.00 48.12 161 PRO A N 1
ATOM 1210 C CA . PRO A 1 161 ? 22.062 4.249 -9.915 1.00 48.12 161 PRO A CA 1
ATOM 1211 C C . PRO A 1 161 ? 21.067 3.796 -8.836 1.00 48.12 161 PRO A C 1
ATOM 1213 O O . PRO A 1 161 ? 20.094 4.492 -8.544 1.00 48.12 161 PRO A O 1
ATOM 1216 N N . GLY A 1 162 ? 21.336 2.641 -8.220 1.00 53.47 162 GLY A N 1
ATOM 1217 C CA . GLY A 1 162 ? 20.564 2.115 -7.093 1.00 53.47 162 GLY A CA 1
ATOM 1218 C C . GLY A 1 162 ? 20.077 0.676 -7.277 1.00 53.47 162 GLY A C 1
ATOM 1219 O O . GLY A 1 162 ? 20.607 -0.101 -8.069 1.00 53.47 162 GLY A O 1
ATOM 1220 N N . TYR A 1 163 ? 19.063 0.321 -6.492 1.00 53.00 163 TYR A N 1
ATOM 1221 C CA . TYR A 1 163 ? 18.555 -1.042 -6.309 1.00 53.00 163 TYR A CA 1
ATOM 1222 C C . TYR A 1 163 ? 18.040 -1.717 -7.573 1.00 53.00 163 TYR A C 1
ATOM 1224 O O . TYR A 1 163 ? 18.209 -2.924 -7.729 1.00 53.00 163 TYR A O 1
ATOM 1232 N N . VAL A 1 164 ? 17.458 -0.936 -8.484 1.00 54.66 164 VAL A N 1
ATOM 1233 C CA . VAL A 1 164 ? 16.907 -1.439 -9.742 1.00 54.66 164 VAL A CA 1
ATOM 1234 C C . VAL A 1 164 ? 18.027 -2.019 -10.597 1.00 54.66 164 VAL A C 1
ATOM 1236 O O . VAL A 1 164 ? 17.949 -3.193 -10.928 1.00 54.66 164 VAL A O 1
ATOM 1239 N N . ALA A 1 165 ? 19.124 -1.291 -10.843 1.00 55.69 165 ALA A N 1
ATOM 1240 C CA . ALA A 1 165 ? 20.270 -1.805 -11.603 1.00 55.69 165 ALA A CA 1
ATOM 1241 C C . ALA A 1 165 ? 20.922 -3.045 -10.963 1.00 55.69 165 ALA A C 1
ATOM 1243 O O . ALA A 1 165 ? 21.331 -3.968 -11.673 1.00 55.69 165 ALA A O 1
ATOM 1244 N N . ALA A 1 166 ? 20.974 -3.110 -9.628 1.00 53.28 166 ALA A N 1
ATOM 1245 C CA . ALA A 1 166 ? 21.474 -4.283 -8.914 1.00 53.28 166 ALA A CA 1
ATOM 1246 C C . ALA A 1 166 ? 20.538 -5.500 -9.085 1.00 53.28 166 ALA A C 1
ATOM 1248 O O . ALA A 1 166 ? 21.009 -6.599 -9.380 1.00 53.28 166 ALA A O 1
ATOM 1249 N N . ALA A 1 167 ? 19.219 -5.304 -8.970 1.00 55.00 167 ALA A N 1
ATOM 1250 C CA . ALA A 1 167 ? 18.213 -6.348 -9.181 1.00 55.00 167 ALA A CA 1
ATOM 1251 C C . ALA A 1 167 ? 18.155 -6.806 -10.650 1.00 55.00 167 ALA A C 1
ATOM 1253 O O . ALA A 1 167 ? 18.088 -8.006 -10.913 1.00 55.00 167 ALA A O 1
ATOM 1254 N N . VAL A 1 168 ? 18.273 -5.876 -11.607 1.00 55.56 168 VAL A N 1
ATOM 1255 C CA . VAL A 1 168 ? 18.410 -6.157 -13.046 1.00 55.56 168 VAL A CA 1
ATOM 1256 C C . VAL A 1 168 ? 19.637 -7.035 -13.306 1.00 55.56 168 VAL A C 1
ATOM 1258 O O . VAL A 1 168 ? 19.535 -8.043 -14.003 1.00 55.56 168 VAL A O 1
ATOM 1261 N N . SER A 1 169 ? 20.790 -6.679 -12.733 1.00 54.94 169 SER A N 1
ATOM 1262 C CA . SER A 1 169 ? 22.051 -7.412 -12.921 1.00 54.94 169 SER A CA 1
ATOM 1263 C C . SER A 1 169 ? 21.984 -8.828 -12.340 1.00 54.94 169 SER A C 1
ATOM 1265 O O . SER A 1 169 ? 22.464 -9.775 -12.964 1.00 54.94 169 SER A O 1
ATOM 1267 N N . TYR A 1 170 ? 21.327 -8.994 -11.187 1.00 54.78 170 TYR A N 1
ATOM 1268 C CA . TYR A 1 170 ? 21.076 -10.303 -10.580 1.00 54.78 170 TYR A CA 1
ATOM 1269 C C . TYR A 1 170 ? 20.142 -11.171 -11.439 1.00 54.78 170 TYR A C 1
ATOM 1271 O O . TYR A 1 170 ? 20.459 -12.324 -11.728 1.00 54.78 170 TYR A O 1
ATOM 1279 N N . LEU A 1 171 ? 19.025 -10.609 -11.916 1.00 55.69 171 LEU A N 1
ATOM 1280 C CA . LEU A 1 171 ? 18.065 -11.314 -12.777 1.00 55.69 171 LEU A CA 1
ATOM 1281 C C . LEU A 1 171 ? 18.629 -11.643 -14.171 1.00 55.69 171 LEU A C 1
ATOM 1283 O O . LEU A 1 171 ? 18.203 -12.623 -14.778 1.00 55.69 171 LEU A O 1
ATOM 1287 N N . SER A 1 172 ? 19.603 -10.867 -14.658 1.00 53.19 172 SER A N 1
ATOM 1288 C CA . SER A 1 172 ? 20.267 -11.063 -15.959 1.00 53.19 172 SER A CA 1
ATOM 1289 C C . SER A 1 172 ? 21.426 -12.073 -15.920 1.00 53.19 172 SER A C 1
ATOM 1291 O O . SER A 1 172 ? 22.134 -12.227 -16.913 1.00 53.19 172 SER A O 1
ATOM 1293 N N . GLY A 1 173 ? 21.638 -12.767 -14.794 1.00 52.59 173 GLY A N 1
ATOM 1294 C CA . GLY A 1 173 ? 22.632 -13.841 -14.677 1.00 52.59 173 GLY A CA 1
ATOM 1295 C C . GLY A 1 173 ? 24.071 -13.387 -14.406 1.00 52.59 173 GLY A C 1
ATOM 1296 O O . GLY A 1 173 ? 24.986 -14.195 -14.534 1.00 52.59 173 GLY A O 1
ATOM 1297 N N . PHE A 1 174 ? 24.298 -12.131 -14.003 1.00 46.31 174 PHE A N 1
ATOM 1298 C CA . PHE A 1 174 ? 25.644 -11.585 -13.754 1.00 46.31 174 PHE A CA 1
ATOM 1299 C C . PHE A 1 174 ? 26.184 -11.785 -12.326 1.00 46.31 174 PHE A C 1
ATOM 1301 O O . PHE A 1 174 ? 27.219 -11.219 -11.981 1.00 46.31 174 PHE A O 1
ATOM 1308 N N . ALA A 1 175 ? 25.549 -12.621 -11.503 1.00 45.44 175 ALA A N 1
ATOM 1309 C CA . ALA A 1 175 ? 26.130 -13.064 -10.234 1.00 45.44 175 ALA A CA 1
ATOM 1310 C C . ALA A 1 175 ? 26.142 -14.598 -10.120 1.00 45.44 175 ALA A C 1
ATOM 1312 O O . ALA A 1 175 ? 25.398 -15.159 -9.311 1.00 45.44 175 ALA A O 1
ATOM 1313 N N . PRO A 1 176 ? 26.968 -15.299 -10.917 1.00 42.00 176 PRO A N 1
ATOM 1314 C CA . PRO A 1 176 ? 27.391 -16.633 -10.542 1.00 42.00 176 PRO A CA 1
ATOM 1315 C C . PRO A 1 176 ? 28.375 -16.497 -9.363 1.00 42.00 176 PRO A C 1
ATOM 1317 O O . PRO A 1 176 ? 29.279 -15.666 -9.384 1.00 42.00 176 PRO A O 1
ATOM 1320 N N . ASP A 1 177 ? 28.177 -17.306 -8.326 1.00 46.22 177 ASP A N 1
ATOM 1321 C CA . ASP A 1 177 ? 29.197 -17.657 -7.323 1.00 46.22 177 ASP A CA 1
ATOM 1322 C C . ASP A 1 177 ? 29.456 -16.722 -6.121 1.00 46.22 177 ASP A C 1
ATOM 1324 O O . ASP A 1 177 ? 30.531 -16.766 -5.524 1.00 46.22 177 ASP A O 1
ATOM 1328 N N . ALA A 1 178 ? 28.457 -15.970 -5.645 1.00 43.25 178 ALA A N 1
ATOM 1329 C CA . ALA A 1 178 ? 28.517 -15.337 -4.317 1.00 43.25 178 ALA A CA 1
ATOM 1330 C C . ALA A 1 178 ? 27.479 -15.930 -3.338 1.00 43.25 178 ALA A C 1
ATOM 1332 O O . ALA A 1 178 ? 26.332 -15.497 -3.289 1.00 43.25 178 ALA A O 1
ATOM 1333 N N . GLY A 1 179 ? 27.873 -16.920 -2.530 1.00 45.12 179 GLY A N 1
ATOM 1334 C CA . GLY A 1 179 ? 27.315 -17.120 -1.176 1.00 45.12 179 GLY A CA 1
ATOM 1335 C C . GLY A 1 179 ? 25.838 -17.527 -1.002 1.00 45.12 179 GLY A C 1
ATOM 1336 O O . GLY A 1 179 ? 25.335 -17.468 0.115 1.00 45.12 179 GLY A O 1
ATOM 1337 N N . GLY A 1 180 ? 25.145 -17.960 -2.056 1.00 48.16 180 GLY A N 1
ATOM 1338 C CA . GLY A 1 180 ? 24.049 -18.948 -2.038 1.00 48.16 180 GLY A CA 1
ATOM 1339 C C . GLY A 1 180 ? 22.661 -18.590 -1.472 1.00 48.16 180 GLY A C 1
ATOM 1340 O O . GLY A 1 180 ? 21.682 -19.082 -2.021 1.00 48.16 180 GLY A O 1
ATOM 1341 N N . GLY A 1 181 ? 22.521 -17.773 -0.423 1.00 51.72 181 GLY A N 1
ATOM 1342 C CA . GLY A 1 181 ? 21.217 -17.559 0.246 1.00 51.72 181 GLY A CA 1
ATOM 1343 C C . GLY A 1 181 ? 20.882 -16.099 0.539 1.00 51.72 181 GLY A C 1
ATOM 1344 O O . GLY A 1 181 ? 19.847 -15.592 0.105 1.00 51.72 181 GLY A O 1
ATOM 1345 N N . ASP A 1 182 ? 21.786 -15.392 1.212 1.00 52.69 182 ASP A N 1
ATOM 1346 C CA . ASP A 1 182 ? 21.515 -14.041 1.723 1.00 52.69 182 ASP A CA 1
ATOM 1347 C C . ASP A 1 182 ? 21.337 -13.005 0.605 1.00 52.69 182 ASP A C 1
ATOM 1349 O O . ASP A 1 182 ? 20.481 -12.125 0.691 1.00 52.69 182 ASP A O 1
ATOM 1353 N N . VAL A 1 183 ? 22.081 -13.154 -0.494 1.00 56.25 183 VAL A N 1
ATOM 1354 C CA . VAL A 1 183 ? 21.978 -12.286 -1.679 1.00 56.25 183 VAL A CA 1
ATOM 1355 C C . VAL A 1 183 ? 20.629 -12.470 -2.383 1.00 56.25 183 VAL A C 1
ATOM 1357 O O . VAL A 1 183 ? 20.004 -11.496 -2.799 1.00 56.25 183 VAL A O 1
ATOM 1360 N N . GLN A 1 184 ? 20.132 -13.706 -2.474 1.00 57.44 184 GLN A N 1
ATOM 1361 C CA . GLN A 1 184 ? 18.837 -14.000 -3.090 1.00 57.44 184 GLN A CA 1
ATOM 1362 C C . GLN A 1 184 ? 17.674 -13.462 -2.246 1.00 57.44 184 GLN A C 1
ATOM 1364 O O . GLN A 1 184 ? 16.730 -12.882 -2.789 1.00 57.44 184 GLN A O 1
ATOM 1369 N N . VAL A 1 185 ? 17.754 -13.617 -0.920 1.00 61.06 185 VAL A N 1
ATOM 1370 C CA . VAL A 1 185 ? 16.781 -13.054 0.030 1.00 61.06 185 VAL A CA 1
ATOM 1371 C C . VAL A 1 185 ? 16.775 -11.528 -0.052 1.00 61.06 185 VAL A C 1
ATOM 1373 O O . VAL A 1 185 ? 15.705 -10.923 -0.132 1.00 61.06 185 VAL A O 1
ATOM 1376 N N . PHE A 1 186 ? 17.958 -10.913 -0.105 1.00 61.81 186 PHE A N 1
ATOM 1377 C CA . PHE A 1 186 ? 18.117 -9.471 -0.254 1.00 61.81 186 PHE A CA 1
ATOM 1378 C C . PHE A 1 186 ? 17.454 -8.950 -1.530 1.00 61.81 186 PHE A C 1
ATOM 1380 O O . PHE A 1 186 ? 16.601 -8.064 -1.459 1.00 61.81 186 PHE A O 1
ATOM 1387 N N . PHE A 1 187 ? 17.778 -9.532 -2.690 1.00 65.12 187 PHE A N 1
ATOM 1388 C CA . PHE A 1 187 ? 17.166 -9.109 -3.945 1.00 65.12 187 PHE A CA 1
ATOM 1389 C C . PHE A 1 187 ? 15.662 -9.325 -3.924 1.00 65.12 187 PHE A C 1
ATOM 1391 O O . PHE A 1 187 ? 14.931 -8.387 -4.219 1.00 65.12 187 PHE A O 1
ATOM 1398 N N . SER A 1 188 ? 15.182 -10.496 -3.490 1.00 66.50 188 SER A N 1
ATOM 1399 C CA . SER A 1 188 ? 13.743 -10.755 -3.374 1.00 66.50 188 SER A CA 1
ATOM 1400 C C . SER A 1 188 ? 13.015 -9.718 -2.527 1.00 66.50 188 SER A C 1
ATOM 1402 O O . SER A 1 188 ? 11.861 -9.423 -2.828 1.00 66.50 188 SER A O 1
ATOM 1404 N N . ARG A 1 189 ? 13.649 -9.180 -1.484 1.00 68.00 189 ARG A N 1
ATOM 1405 C CA . ARG A 1 189 ? 13.055 -8.127 -0.665 1.00 68.00 189 ARG A CA 1
ATOM 1406 C C . ARG A 1 189 ? 13.015 -6.801 -1.407 1.00 68.00 189 ARG A C 1
ATOM 1408 O O . ARG A 1 189 ? 11.948 -6.216 -1.513 1.00 68.00 189 ARG A O 1
ATOM 1415 N N . VAL A 1 190 ? 14.136 -6.387 -1.990 1.00 69.31 190 VAL A N 1
ATOM 1416 C CA . VAL A 1 190 ? 14.218 -5.180 -2.825 1.00 69.31 190 VAL A CA 1
ATOM 1417 C C . VAL A 1 190 ? 13.138 -5.175 -3.911 1.00 69.31 190 VAL A C 1
ATOM 1419 O O . VAL A 1 190 ? 12.499 -4.152 -4.127 1.00 69.31 190 VAL A O 1
ATOM 1422 N N . MET A 1 191 ? 12.894 -6.325 -4.551 1.00 74.94 191 MET A N 1
ATOM 1423 C CA . MET A 1 191 ? 11.847 -6.458 -5.568 1.00 74.94 191 MET A CA 1
ATOM 1424 C C . MET A 1 191 ? 10.451 -6.141 -5.029 1.00 74.94 191 MET A C 1
ATOM 1426 O O . MET A 1 191 ? 9.671 -5.462 -5.692 1.00 74.94 191 MET A O 1
ATOM 1430 N N . LYS A 1 192 ? 10.143 -6.632 -3.827 1.00 79.75 192 LYS A N 1
ATOM 1431 C CA . LYS A 1 192 ? 8.841 -6.448 -3.184 1.00 79.75 192 LYS A CA 1
ATOM 1432 C C . LYS A 1 192 ? 8.636 -5.018 -2.717 1.00 79.75 192 LYS A C 1
ATOM 1434 O O . LYS A 1 192 ? 7.579 -4.462 -2.974 1.00 79.75 192 LYS A O 1
ATOM 1439 N N . GLU A 1 193 ? 9.646 -4.422 -2.085 1.00 79.88 193 GLU A N 1
ATOM 1440 C CA . GLU A 1 193 ? 9.557 -3.035 -1.616 1.00 79.88 193 GLU A CA 1
ATOM 1441 C C . GLU A 1 193 ? 9.394 -2.062 -2.792 1.00 79.88 193 GLU A C 1
ATOM 1443 O O . GLU A 1 193 ? 8.514 -1.210 -2.760 1.00 79.88 193 GLU A O 1
ATOM 1448 N N . GLU A 1 194 ? 10.164 -2.237 -3.875 1.00 79.62 194 GLU A N 1
ATOM 1449 C CA . GLU A 1 194 ? 10.036 -1.397 -5.076 1.00 79.62 194 GLU A CA 1
ATOM 1450 C C . GLU A 1 194 ? 8.652 -1.541 -5.726 1.00 79.62 194 GLU A C 1
ATOM 1452 O O . GLU A 1 194 ? 8.062 -0.554 -6.164 1.00 79.62 194 GLU A O 1
ATOM 1457 N N . PHE A 1 195 ? 8.119 -2.766 -5.785 1.00 85.81 195 PHE A N 1
ATOM 1458 C CA . PHE A 1 195 ? 6.768 -3.013 -6.280 1.00 85.81 195 PHE A CA 1
ATOM 1459 C C . PHE A 1 195 ? 5.713 -2.321 -5.409 1.00 85.81 195 PHE A C 1
ATOM 1461 O O . PHE A 1 195 ? 4.843 -1.632 -5.940 1.00 85.81 195 PHE A O 1
ATOM 1468 N N . ALA A 1 196 ? 5.802 -2.475 -4.086 1.00 88.75 196 ALA A N 1
ATOM 1469 C CA . ALA A 1 196 ? 4.870 -1.890 -3.129 1.00 88.75 196 ALA A CA 1
ATOM 1470 C C . ALA A 1 196 ? 4.910 -0.354 -3.137 1.00 88.75 196 ALA A C 1
ATOM 1472 O O . ALA A 1 196 ? 3.858 0.287 -3.169 1.00 88.75 196 ALA A O 1
ATOM 1473 N N . ASP A 1 197 ? 6.101 0.248 -3.206 1.00 85.38 197 ASP A N 1
ATOM 1474 C CA . ASP A 1 197 ? 6.273 1.698 -3.336 1.00 85.38 197 ASP A CA 1
ATOM 1475 C C . ASP A 1 197 ? 5.702 2.226 -4.654 1.00 85.38 197 ASP A C 1
ATOM 1477 O O . ASP A 1 197 ? 4.958 3.213 -4.671 1.00 85.38 197 ASP A O 1
ATOM 1481 N N . ALA A 1 198 ? 6.010 1.558 -5.767 1.00 87.88 198 ALA A N 1
ATOM 1482 C CA . ALA A 1 198 ? 5.490 1.942 -7.071 1.00 87.88 198 ALA A CA 1
ATOM 1483 C C . ALA A 1 198 ? 3.963 1.806 -7.134 1.00 87.88 198 ALA A C 1
ATOM 1485 O O . ALA A 1 198 ? 3.294 2.695 -7.667 1.00 87.88 198 ALA A O 1
ATOM 1486 N N . PHE A 1 199 ? 3.413 0.736 -6.554 1.00 93.81 199 PHE A N 1
ATOM 1487 C CA . PHE A 1 199 ? 1.974 0.529 -6.444 1.00 93.81 199 PHE A CA 1
ATOM 1488 C C . PHE A 1 199 ? 1.320 1.620 -5.595 1.00 93.81 199 PHE A C 1
ATOM 1490 O O . PHE A 1 199 ? 0.306 2.175 -6.010 1.00 93.81 199 PHE A O 1
ATOM 1497 N N . ALA A 1 200 ? 1.903 1.980 -4.448 1.00 94.62 200 ALA A N 1
ATOM 1498 C CA . ALA A 1 200 ? 1.354 3.009 -3.569 1.00 94.62 200 ALA A CA 1
ATOM 1499 C C . ALA A 1 200 ? 1.203 4.354 -4.287 1.00 94.62 200 ALA A C 1
ATOM 1501 O O . ALA A 1 200 ? 0.158 4.998 -4.191 1.00 94.62 200 ALA A O 1
ATOM 1502 N N . LEU A 1 201 ? 2.231 4.756 -5.041 1.00 92.50 201 LEU A N 1
ATOM 1503 C CA . LEU A 1 201 ? 2.213 5.982 -5.838 1.00 92.50 201 LEU A CA 1
ATOM 1504 C C . LEU A 1 201 ? 1.194 5.902 -6.979 1.00 92.50 201 LEU A C 1
ATOM 1506 O O . LEU A 1 201 ? 0.454 6.858 -7.200 1.00 92.50 201 LEU A O 1
ATOM 1510 N N . TYR A 1 202 ? 1.131 4.768 -7.680 1.00 95.19 202 TYR A N 1
ATOM 1511 C CA . TYR A 1 202 ? 0.166 4.539 -8.759 1.00 95.19 202 TYR A CA 1
ATOM 1512 C C . TYR A 1 202 ? -1.278 4.608 -8.256 1.00 95.19 202 TYR A C 1
ATOM 1514 O O . TYR A 1 202 ? -2.100 5.349 -8.798 1.00 95.19 202 TYR A O 1
ATOM 1522 N N . ALA A 1 203 ? -1.579 3.887 -7.177 1.00 95.81 203 ALA A N 1
ATOM 1523 C CA . ALA A 1 203 ? -2.895 3.863 -6.558 1.00 95.81 203 ALA A CA 1
ATOM 1524 C C . ALA A 1 203 ? -3.288 5.249 -6.026 1.00 95.81 203 ALA A C 1
ATOM 1526 O O . ALA A 1 203 ? -4.421 5.683 -6.230 1.00 95.81 203 ALA A O 1
ATOM 1527 N N . ALA A 1 204 ? -2.353 5.969 -5.395 1.00 95.38 204 ALA A N 1
ATOM 1528 C CA . ALA A 1 204 ? -2.582 7.329 -4.919 1.00 95.38 204 ALA A CA 1
ATOM 1529 C C . ALA A 1 204 ? -2.891 8.307 -6.065 1.00 95.38 204 ALA A C 1
ATOM 1531 O O . ALA A 1 204 ? -3.861 9.059 -5.954 1.00 95.38 204 ALA A O 1
ATOM 1532 N N . ASP A 1 205 ? -2.127 8.278 -7.167 1.00 95.50 205 ASP A N 1
ATOM 1533 C CA . ASP A 1 205 ? -2.362 9.123 -8.352 1.00 95.50 205 ASP A CA 1
ATOM 1534 C C . ASP A 1 205 ? -3.734 8.824 -8.966 1.00 95.50 205 ASP A C 1
ATOM 1536 O O . ASP A 1 205 ? -4.553 9.728 -9.141 1.00 95.50 205 ASP A O 1
ATOM 1540 N N . ARG A 1 206 ? -4.044 7.541 -9.195 1.00 95.25 206 ARG A N 1
ATOM 1541 C CA . ARG A 1 206 ? -5.325 7.122 -9.782 1.00 95.25 206 ARG A CA 1
ATOM 1542 C C . ARG A 1 206 ? -6.539 7.417 -8.902 1.00 95.25 206 ARG A C 1
ATOM 1544 O O . ARG A 1 206 ? -7.614 7.682 -9.436 1.00 95.25 206 ARG A O 1
ATOM 1551 N N . ALA A 1 207 ? -6.381 7.389 -7.582 1.00 95.00 207 ALA A N 1
ATOM 1552 C CA . ALA A 1 207 ? -7.429 7.735 -6.620 1.00 95.00 207 ALA A CA 1
ATOM 1553 C C . ALA A 1 207 ? -7.497 9.250 -6.308 1.00 95.00 207 ALA A C 1
ATOM 1555 O O . ALA A 1 207 ? -8.403 9.714 -5.601 1.00 95.00 207 ALA A O 1
ATOM 1556 N N . GLY A 1 208 ? -6.533 10.039 -6.799 1.00 95.50 208 GLY A N 1
ATOM 1557 C CA . GLY A 1 208 ? -6.374 11.466 -6.509 1.00 95.50 208 GLY A CA 1
ATOM 1558 C C . GLY A 1 208 ? -6.016 11.778 -5.048 1.00 95.50 208 GLY A C 1
ATOM 1559 O O . GLY A 1 208 ? -6.380 12.844 -4.541 1.00 95.50 208 GLY A O 1
ATOM 1560 N N . ILE A 1 209 ? -5.396 10.845 -4.323 1.00 94.75 209 ILE A N 1
ATOM 1561 C CA . ILE A 1 209 ? -5.054 10.970 -2.896 1.00 94.75 209 ILE A CA 1
ATOM 1562 C C . ILE A 1 209 ? -3.748 11.764 -2.768 1.00 94.75 209 ILE A C 1
ATOM 1564 O O . ILE A 1 209 ? -2.661 11.209 -2.619 1.00 94.75 209 ILE A O 1
ATOM 1568 N N . VAL A 1 210 ? -3.859 13.089 -2.860 1.00 92.62 210 VAL A N 1
ATOM 1569 C CA . VAL A 1 210 ? -2.714 14.014 -2.908 1.00 92.62 210 VAL A CA 1
ATOM 1570 C C . VAL A 1 210 ? -1.837 13.916 -1.659 1.00 92.62 210 VAL A C 1
ATOM 1572 O O . VAL A 1 210 ? -0.619 14.020 -1.753 1.00 92.62 210 VAL A O 1
ATOM 1575 N N . GLU A 1 211 ? -2.426 13.671 -0.491 1.00 88.38 211 GLU A N 1
ATOM 1576 C CA . GLU A 1 211 ? -1.704 13.539 0.777 1.00 88.38 211 GLU A CA 1
ATOM 1577 C C . GLU A 1 211 ? -0.796 12.299 0.860 1.00 88.38 211 GLU A C 1
ATOM 1579 O O . GLU A 1 211 ? 0.058 12.230 1.743 1.00 88.38 211 GLU A O 1
ATOM 1584 N N . ALA A 1 212 ? -0.974 11.323 -0.037 1.00 88.38 212 ALA A N 1
ATOM 1585 C CA . ALA A 1 212 ? -0.113 10.148 -0.150 1.00 8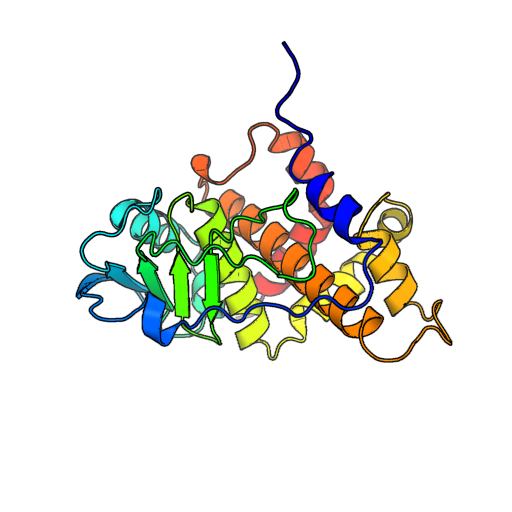8.38 212 ALA A CA 1
ATOM 1586 C C . ALA A 1 212 ? 1.003 10.324 -1.196 1.00 88.38 212 ALA A C 1
ATOM 1588 O O . ALA A 1 212 ? 1.877 9.463 -1.305 1.00 88.38 212 ALA A O 1
ATOM 1589 N N . LEU A 1 213 ? 0.994 11.428 -1.952 1.00 87.25 213 LEU A N 1
ATOM 1590 C CA . LEU A 1 213 ? 1.980 11.717 -2.986 1.00 87.25 213 LEU A CA 1
ATOM 1591 C C . LEU A 1 213 ? 3.110 12.606 -2.441 1.00 87.25 213 LEU A C 1
ATOM 1593 O O . LEU A 1 213 ? 2.875 13.497 -1.619 1.00 87.25 213 LEU A O 1
ATOM 1597 N N . PRO A 1 214 ? 4.358 12.404 -2.897 1.00 84.12 214 PRO A N 1
ATOM 1598 C CA . PRO A 1 214 ? 5.460 13.283 -2.538 1.00 84.12 214 PRO A CA 1
ATOM 1599 C C . PRO A 1 214 ? 5.231 14.689 -3.104 1.00 84.12 214 PRO A C 1
ATOM 1601 O O . PRO A 1 214 ? 4.655 14.863 -4.174 1.00 84.12 214 PRO A O 1
ATOM 1604 N N . SER A 1 215 ? 5.769 15.711 -2.439 1.00 85.19 215 SER A N 1
ATOM 1605 C CA . SER A 1 215 ? 5.660 17.103 -2.906 1.00 85.19 215 SER A CA 1
ATOM 1606 C C . SER A 1 215 ? 6.301 17.354 -4.278 1.00 85.19 215 SER A C 1
ATOM 1608 O O . SER A 1 215 ? 5.971 18.331 -4.943 1.00 85.19 215 SER A O 1
ATOM 1610 N N . THR A 1 216 ? 7.197 16.468 -4.717 1.00 85.94 216 THR A N 1
ATOM 1611 C CA . THR A 1 216 ? 7.839 16.463 -6.039 1.00 85.94 216 THR A CA 1
ATOM 1612 C C . THR A 1 216 ? 7.121 15.528 -7.019 1.00 85.94 216 THR A C 1
ATOM 1614 O O . THR A 1 216 ? 7.773 14.890 -7.845 1.00 85.94 216 THR A O 1
ATOM 1617 N N . TRP A 1 217 ? 5.794 15.387 -6.896 1.00 88.31 217 TRP A N 1
ATOM 1618 C CA . TRP A 1 217 ? 5.021 14.365 -7.608 1.00 88.31 217 TRP A CA 1
ATOM 1619 C C . TRP A 1 217 ? 5.263 14.357 -9.117 1.00 88.31 217 TRP A C 1
ATOM 1621 O O . TRP A 1 217 ? 5.559 13.302 -9.656 1.00 88.31 217 TRP A O 1
ATOM 1631 N N . GLU A 1 218 ? 5.245 15.507 -9.788 1.00 88.75 218 GLU A N 1
ATOM 1632 C CA . GLU A 1 218 ? 5.447 15.571 -11.245 1.00 88.75 218 GLU A CA 1
ATOM 1633 C C . GLU A 1 218 ? 6.803 14.992 -11.694 1.00 88.75 218 GLU A C 1
ATOM 1635 O O . GLU A 1 218 ? 6.883 14.257 -12.679 1.00 88.75 218 GLU A O 1
ATOM 1640 N N . GLU A 1 219 ? 7.873 15.254 -10.937 1.00 81.06 219 GLU A N 1
ATOM 1641 C CA . GLU A 1 219 ? 9.205 14.699 -11.216 1.00 81.06 219 GLU A CA 1
ATOM 1642 C C . GLU A 1 219 ? 9.245 13.187 -10.950 1.00 81.06 219 GLU A C 1
ATOM 1644 O O . GLU A 1 219 ? 9.809 12.416 -11.732 1.00 81.06 219 GLU A O 1
ATOM 1649 N N . VAL A 1 220 ? 8.615 12.747 -9.856 1.00 76.56 220 VAL A N 1
ATOM 1650 C CA . VAL A 1 220 ? 8.530 11.327 -9.486 1.00 76.56 220 VAL A CA 1
ATOM 1651 C C . VAL A 1 220 ? 7.695 10.558 -10.506 1.00 76.56 220 VAL A C 1
ATOM 1653 O O . VAL A 1 220 ? 8.117 9.495 -10.949 1.00 76.56 220 VAL A O 1
ATOM 1656 N N . ARG A 1 221 ? 6.565 11.110 -10.945 1.00 84.06 221 ARG A N 1
ATOM 1657 C CA . ARG A 1 221 ? 5.671 10.523 -11.943 1.00 84.06 221 ARG A CA 1
ATOM 1658 C C . ARG A 1 221 ? 6.392 10.277 -13.260 1.00 84.06 221 ARG A C 1
ATOM 1660 O O . ARG A 1 221 ? 6.301 9.181 -13.805 1.00 84.06 221 ARG A O 1
ATOM 1667 N N . ALA A 1 222 ? 7.171 11.252 -13.730 1.00 80.75 222 ALA A N 1
ATOM 1668 C CA . ALA A 1 222 ? 7.990 11.090 -14.929 1.00 80.75 222 ALA A CA 1
ATOM 1669 C C . ALA A 1 222 ? 9.006 9.944 -14.779 1.00 80.75 222 ALA A C 1
ATOM 1671 O O . ALA A 1 222 ? 9.156 9.125 -15.686 1.00 80.75 222 ALA A O 1
ATOM 1672 N N . LYS A 1 223 ? 9.654 9.828 -13.612 1.00 77.00 223 LYS A N 1
ATOM 1673 C CA . LYS A 1 223 ? 10.582 8.723 -13.316 1.00 77.00 223 LYS A CA 1
ATOM 1674 C C . LYS A 1 223 ? 9.872 7.363 -13.203 1.00 77.00 223 LYS A C 1
ATOM 1676 O O . LYS A 1 223 ? 10.437 6.328 -13.557 1.00 77.00 223 LYS A O 1
ATOM 1681 N N . TYR A 1 224 ? 8.634 7.350 -12.720 1.00 81.50 224 TYR A N 1
ATOM 1682 C CA . TYR A 1 224 ? 7.842 6.140 -12.493 1.00 81.50 224 TYR A CA 1
ATOM 1683 C C . TYR A 1 224 ? 6.982 5.733 -13.697 1.00 81.50 224 TYR A C 1
ATOM 1685 O O . TYR A 1 224 ? 6.309 4.710 -13.623 1.00 81.50 224 TYR A O 1
ATOM 1693 N N . ALA A 1 225 ? 7.057 6.444 -14.827 1.00 84.75 225 ALA A N 1
ATOM 1694 C CA . ALA A 1 225 ? 6.216 6.201 -16.001 1.00 84.75 225 ALA A CA 1
ATOM 1695 C C . ALA A 1 225 ? 6.190 4.727 -16.452 1.00 84.75 225 ALA A C 1
ATOM 1697 O O . ALA A 1 225 ? 5.121 4.163 -16.637 1.00 84.75 225 ALA A O 1
ATOM 1698 N N . ALA A 1 226 ? 7.348 4.060 -16.534 1.00 81.38 226 ALA A N 1
ATOM 1699 C CA . ALA A 1 226 ? 7.417 2.640 -16.913 1.00 81.38 226 ALA A CA 1
ATOM 1700 C C . ALA A 1 226 ? 6.741 1.695 -15.899 1.00 81.38 226 ALA A C 1
ATOM 1702 O O . ALA A 1 226 ? 6.195 0.660 -16.264 1.00 81.38 226 ALA A O 1
ATOM 1703 N N . ARG A 1 227 ? 6.772 2.052 -14.610 1.00 85.50 227 ARG A N 1
ATOM 1704 C CA . ARG A 1 227 ? 6.109 1.288 -13.542 1.00 85.50 227 ARG A CA 1
ATOM 1705 C C . ARG A 1 227 ? 4.599 1.449 -13.641 1.00 85.50 227 ARG A C 1
ATOM 1707 O O . ARG A 1 227 ? 3.862 0.503 -13.409 1.00 85.50 227 ARG A O 1
ATOM 1714 N N . PHE A 1 228 ? 4.158 2.644 -14.014 1.00 89.38 228 PHE A N 1
ATOM 1715 C CA . PHE A 1 228 ? 2.749 2.965 -14.178 1.00 89.38 228 PHE A CA 1
ATOM 1716 C C . PHE A 1 228 ? 2.186 2.275 -15.415 1.00 89.38 228 PHE A C 1
ATOM 1718 O O . PHE A 1 228 ? 1.149 1.643 -15.301 1.00 89.38 228 PHE A O 1
ATOM 1725 N N . GLU A 1 229 ? 2.925 2.257 -16.529 1.00 87.19 229 GLU A N 1
ATOM 1726 C CA . GLU A 1 229 ? 2.584 1.463 -17.720 1.00 87.19 229 GLU A CA 1
ATOM 1727 C C . GLU A 1 229 ? 2.380 -0.028 -17.374 1.00 87.19 229 GLU A C 1
ATOM 1729 O O . GLU A 1 229 ? 1.434 -0.658 -17.851 1.00 87.19 229 GLU A O 1
ATOM 1734 N N . TYR A 1 230 ? 3.225 -0.596 -16.502 1.00 86.88 230 TYR A N 1
ATOM 1735 C CA . TYR A 1 230 ? 3.032 -1.964 -16.015 1.00 86.88 230 TYR A CA 1
ATOM 1736 C C . TYR A 1 230 ? 1.722 -2.115 -15.234 1.00 86.88 230 TYR A C 1
ATOM 1738 O O . TYR A 1 230 ? 0.947 -3.030 -15.516 1.00 86.88 230 TYR A O 1
ATOM 1746 N N . PHE A 1 231 ? 1.448 -1.232 -14.271 1.00 89.50 231 PHE A N 1
ATOM 1747 C CA . PHE A 1 231 ? 0.209 -1.303 -13.496 1.00 89.50 231 PHE A CA 1
ATOM 1748 C C . PHE A 1 231 ? -1.027 -1.068 -14.357 1.00 89.50 231 PHE A C 1
ATOM 1750 O O . PHE A 1 231 ? -2.001 -1.802 -14.214 1.00 89.50 231 PHE A O 1
ATOM 1757 N N . ASP A 1 232 ? -0.973 -0.133 -15.301 1.00 89.81 232 ASP A N 1
ATOM 1758 C CA . ASP A 1 232 ? -2.021 0.047 -16.297 1.00 89.81 232 ASP A CA 1
ATOM 1759 C C . ASP A 1 232 ? -2.276 -1.284 -17.008 1.00 89.81 232 ASP A C 1
ATOM 1761 O O . ASP A 1 232 ? -3.416 -1.730 -17.048 1.00 89.81 232 ASP A O 1
ATOM 1765 N N . SER A 1 233 ? -1.243 -1.997 -17.472 1.00 86.25 233 SER A N 1
ATOM 1766 C CA . SER A 1 233 ? -1.425 -3.314 -18.105 1.00 86.25 233 SER A CA 1
ATOM 1767 C C . SER A 1 233 ? -2.014 -4.378 -17.164 1.00 86.25 233 SER A C 1
ATOM 1769 O O . SER A 1 233 ? -2.838 -5.188 -17.591 1.00 86.25 233 SER A O 1
ATOM 1771 N N . LEU A 1 234 ? -1.647 -4.347 -15.879 1.00 85.50 234 LEU A N 1
ATOM 1772 C CA . LEU A 1 234 ? -2.128 -5.282 -14.860 1.00 85.50 234 LEU A CA 1
ATOM 1773 C C . LEU A 1 234 ? -3.616 -5.070 -14.536 1.00 85.50 234 LEU A C 1
ATOM 1775 O O . LEU A 1 234 ? -4.347 -6.038 -14.303 1.00 85.50 234 LEU A O 1
ATOM 1779 N N . PHE A 1 235 ? -4.067 -3.814 -14.532 1.00 86.38 235 PHE A N 1
ATOM 1780 C CA . PHE A 1 235 ? -5.437 -3.427 -14.183 1.00 86.38 235 PHE A CA 1
ATOM 1781 C C . PHE A 1 235 ? -6.346 -3.209 -15.407 1.00 86.38 235 PHE A C 1
ATOM 1783 O O . PHE A 1 235 ? -7.563 -3.210 -15.263 1.00 86.38 235 PHE A O 1
ATOM 1790 N N . SER A 1 236 ? -5.798 -3.127 -16.627 1.00 73.44 236 SER A N 1
ATOM 1791 C CA . SER A 1 236 ? -6.567 -2.914 -17.872 1.00 73.44 236 SER A CA 1
ATOM 1792 C C . SER A 1 236 ? -7.329 -4.143 -18.389 1.00 73.44 236 SER A C 1
ATOM 1794 O O . SER A 1 236 ? -7.986 -4.065 -19.431 1.00 73.44 236 SER A O 1
ATOM 1796 N N . VAL A 1 237 ? -7.300 -5.289 -17.701 1.00 53.03 237 VAL A N 1
ATOM 1797 C CA . VAL A 1 237 ? -8.040 -6.488 -18.135 1.00 53.03 237 VAL A CA 1
ATOM 1798 C C . VAL A 1 237 ? -9.510 -6.382 -17.710 1.00 53.03 237 VAL A C 1
ATOM 1800 O O . VAL A 1 237 ? -9.950 -7.012 -16.754 1.00 53.03 237 VAL A O 1
ATOM 1803 N N . GLY A 1 238 ? -10.248 -5.545 -18.442 1.00 43.31 238 GLY A N 1
ATOM 1804 C CA . GLY A 1 238 ? -11.679 -5.277 -18.256 1.00 43.31 238 GLY A CA 1
ATOM 1805 C C . GLY A 1 238 ? -12.365 -4.581 -19.442 1.00 43.31 238 GLY A C 1
ATOM 1806 O O . GLY A 1 238 ? -13.448 -4.032 -19.282 1.00 43.31 238 GLY A O 1
ATOM 1807 N N . SER A 1 239 ? -11.761 -4.576 -20.637 1.00 34.09 239 SER A N 1
ATOM 1808 C CA . SER A 1 239 ? -12.374 -4.026 -21.864 1.00 34.09 239 SER A CA 1
ATOM 1809 C C . SER A 1 239 ? -12.266 -4.971 -23.067 1.00 34.09 239 SER A C 1
ATOM 1811 O O . SER A 1 239 ? -12.043 -4.545 -24.191 1.00 34.09 239 SER A O 1
ATOM 1813 N N . ASN A 1 240 ? -12.465 -6.268 -22.831 1.00 31.33 240 ASN A N 1
ATOM 1814 C CA . ASN A 1 240 ? -12.931 -7.202 -23.858 1.00 31.33 240 ASN A CA 1
ATOM 1815 C C . ASN A 1 240 ? -14.112 -7.988 -23.277 1.00 31.33 240 ASN A C 1
ATOM 1817 O O . ASN A 1 240 ? -13.958 -9.105 -22.786 1.00 31.33 240 ASN A O 1
ATOM 1821 N N . SER A 1 241 ? -15.265 -7.316 -23.268 1.00 32.16 241 SER A N 1
ATOM 1822 C CA . SER A 1 241 ? -16.593 -7.935 -23.338 1.00 32.16 241 SER A CA 1
ATOM 1823 C C . SER A 1 241 ? -16.760 -8.704 -24.642 1.00 32.16 241 SER A C 1
ATOM 1825 O O . SER A 1 241 ? -16.363 -8.119 -25.677 1.00 32.16 241 SER A O 1
#

Foldseek 3Di:
DDPDPPDVQVLVVVVPPFPDFPFDDDPVCVQCPQWDFPDDDDQETETEHPQFQAPDDPVNLVLLLVLFDPLLVVLLPHHAYEYRGHPPVPQRPRPRPPPPDRDRDQWAQDAQHYIYGHHPDDLLNVQLSSLLNSCRSVVVCVLVVLLVQCCPVPVVQCVDPDLSVVLSCVVVPVDDDPDPPPSVVVSSVSSSNVRSNLRSLLRCVSSVVVVSADPPRVVVCVVSVSSNVVVCVVSVPPPDD

Secondary structure (DSSP, 8-state):
---SSSSHHHHTGGGGG-S---PPPP-HHHHTTT-EEEEEETTEEEEE-TT---SS-HHHHHHHHHHS-HHHHHHT-S-EEEEE----S-----TTS-TT------EEEETTTEEEE-TT--HHHHHHHHHHHHHHHTTT-HHHHHHHHHHHH-GGGGGSTTHHHHHHHHHTT---SS-TTHHHHHHHHHHHHHHHHHHHHHHHHHHT-GGGS-TTHHHHHHHHHHHHHHHHHHH-TT---